Protein AF-A0A524CKV6-F1 (afdb_monomer)

Nearest PDB structures (foldseek):
  2w57-assembly1_B  TM=8.712E-01  e=2.907E-01  Vibrio cholerae
  6okk-assembly1_O  TM=7.006E-01  e=3.669E-01  Plasmodium falciparum 3D7
  7vo0-assembly1_H  TM=8.002E-01  e=9.758E-01  Streptomyces coelicolor A3(2)
  8cq7-assembly1_M  TM=6.885E-01  e=5.580E-01  Candida albicans
  7x75-assembly1_K  TM=7.352E-01  e=1.022E+00  Streptomyces coelicolor A3(2)

Mean predicted aligned error: 10.13 Å

Structure (mmCIF, N/CA/C/O backbone):
data_AF-A0A524CKV6-F1
#
_entry.id   AF-A0A524CKV6-F1
#
loop_
_atom_site.group_PDB
_atom_site.id
_atom_site.type_symbol
_atom_site.label_atom_id
_atom_site.label_alt_id
_atom_site.label_comp_id
_atom_site.label_asym_id
_atom_site.label_entity_id
_atom_site.label_seq_id
_atom_site.pdbx_PDB_ins_code
_atom_site.Cartn_x
_atom_site.Cartn_y
_atom_site.Cartn_z
_atom_site.occupancy
_atom_site.B_iso_or_equiv
_atom_site.auth_seq_id
_atom_site.auth_comp_id
_atom_site.auth_asym_id
_atom_site.auth_atom_id
_atom_site.pdbx_PDB_model_num
ATOM 1 N N . MET A 1 1 ? -1.107 -26.416 -26.637 1.00 27.77 1 MET A N 1
ATOM 2 C CA . MET A 1 1 ? 0.236 -26.321 -26.023 1.00 27.77 1 MET A CA 1
ATOM 3 C C . MET A 1 1 ? 0.293 -25.016 -25.240 1.00 27.77 1 MET A C 1
ATOM 5 O O . MET A 1 1 ? 0.282 -23.979 -25.874 1.00 27.77 1 MET A O 1
ATOM 9 N N . GLY A 1 2 ? 0.261 -24.911 -23.920 1.00 28.69 2 GLY A N 1
ATOM 10 C CA . GLY A 1 2 ? -0.040 -25.788 -22.795 1.00 28.69 2 GLY A CA 1
ATOM 11 C C . GLY A 1 2 ? -0.166 -24.814 -21.612 1.00 28.69 2 GLY A C 1
ATOM 12 O O . GLY A 1 2 ? 0.766 -24.058 -21.362 1.00 28.69 2 GLY A O 1
ATOM 13 N N . ASN A 1 3 ? -1.328 -24.752 -20.953 1.00 30.52 3 ASN A N 1
ATOM 14 C CA . ASN A 1 3 ? -1.608 -23.832 -19.832 1.00 30.52 3 ASN A CA 1
ATOM 15 C C . ASN A 1 3 ? -0.891 -24.230 -18.517 1.00 30.52 3 ASN A C 1
ATOM 17 O O . ASN A 1 3 ? -1.135 -23.634 -17.473 1.00 30.52 3 ASN A O 1
ATOM 21 N N . SER A 1 4 ? 0.025 -25.202 -18.562 1.00 31.62 4 SER A N 1
ATOM 22 C CA . SER A 1 4 ? 0.660 -25.823 -17.392 1.00 31.62 4 SER A CA 1
ATOM 23 C C . SER A 1 4 ? 1.615 -24.907 -16.618 1.00 31.62 4 SER A C 1
ATOM 25 O O . SER A 1 4 ? 1.820 -25.102 -15.422 1.00 31.62 4 SER A O 1
ATOM 27 N N . ASP A 1 5 ? 2.181 -23.884 -17.263 1.00 36.03 5 ASP A N 1
ATOM 28 C CA . ASP A 1 5 ? 3.120 -22.964 -16.601 1.00 36.03 5 ASP A CA 1
ATOM 29 C C . ASP A 1 5 ? 2.408 -21.876 -15.786 1.00 36.03 5 ASP A C 1
ATOM 31 O O . ASP A 1 5 ? 3.007 -21.268 -14.905 1.00 36.03 5 ASP A O 1
ATOM 35 N N . ILE A 1 6 ? 1.128 -21.621 -16.071 1.00 36.06 6 ILE A N 1
ATOM 36 C CA . ILE A 1 6 ? 0.313 -20.669 -15.312 1.00 36.06 6 ILE A CA 1
ATOM 37 C C . ILE A 1 6 ? -0.220 -21.366 -14.061 1.00 36.06 6 ILE A C 1
ATOM 39 O O . ILE A 1 6 ? -0.076 -20.836 -12.964 1.00 36.06 6 ILE A O 1
ATOM 43 N N . ASP A 1 7 ? -0.740 -22.585 -14.201 1.00 33.84 7 ASP A N 1
ATOM 44 C CA . ASP A 1 7 ? -1.339 -23.327 -13.089 1.00 33.84 7 ASP A CA 1
ATOM 45 C C . ASP A 1 7 ? -0.324 -23.644 -11.969 1.00 33.84 7 ASP A C 1
ATOM 47 O O . ASP A 1 7 ? -0.666 -23.547 -10.790 1.00 33.84 7 ASP A O 1
ATOM 51 N N . SER A 1 8 ? 0.954 -23.875 -12.304 1.00 39.25 8 SER A N 1
ATOM 52 C CA . SER A 1 8 ? 2.032 -24.068 -11.312 1.00 39.25 8 SER A CA 1
ATOM 53 C C . SER A 1 8 ? 2.423 -22.797 -10.538 1.00 39.25 8 SER A C 1
ATOM 55 O O . SER A 1 8 ? 2.924 -22.886 -9.417 1.00 39.25 8 SER A O 1
ATOM 57 N N . ILE A 1 9 ? 2.139 -21.601 -11.072 1.00 37.62 9 ILE A N 1
ATOM 58 C CA . ILE A 1 9 ? 2.308 -20.322 -10.357 1.00 37.62 9 ILE A CA 1
ATOM 59 C C . ILE A 1 9 ? 1.183 -20.122 -9.318 1.00 37.62 9 ILE A C 1
ATOM 61 O O . ILE A 1 9 ? 1.371 -19.413 -8.326 1.00 37.62 9 ILE A O 1
ATOM 65 N N . PHE A 1 10 ? 0.020 -20.759 -9.509 1.00 34.97 10 PHE A N 1
ATOM 66 C CA . PHE A 1 10 ? -1.190 -20.552 -8.700 1.00 34.97 10 PHE A CA 1
ATOM 67 C C . PHE A 1 10 ? -1.422 -21.584 -7.585 1.00 34.97 10 PHE A C 1
ATOM 69 O O . PHE A 1 10 ? -2.311 -21.380 -6.754 1.00 34.97 10 PHE A O 1
ATOM 76 N N . GLU A 1 11 ? -0.613 -22.641 -7.479 1.00 35.34 11 GLU A N 1
ATOM 77 C CA . GLU A 1 11 ? -0.712 -23.614 -6.373 1.00 35.34 11 GLU A CA 1
ATOM 78 C C . GLU A 1 11 ? -0.171 -23.097 -5.022 1.00 35.34 11 GLU A C 1
ATOM 80 O O . GLU A 1 11 ? -0.289 -23.765 -3.994 1.00 35.34 11 GLU A O 1
ATOM 85 N N . LEU A 1 12 ? 0.358 -21.871 -4.971 1.00 37.53 12 LEU A N 1
ATOM 86 C CA . LEU A 1 12 ? 0.947 -21.269 -3.771 1.00 37.53 12 LEU A CA 1
ATOM 87 C C . LEU A 1 12 ? -0.098 -20.895 -2.694 1.00 37.53 12 LEU A C 1
ATOM 89 O O . LEU A 1 12 ? -0.551 -19.753 -2.595 1.00 37.53 12 LEU A O 1
ATOM 93 N N . ASN A 1 13 ? -0.410 -21.872 -1.834 1.00 40.16 13 ASN A N 1
ATOM 94 C CA . ASN A 1 13 ? -1.137 -21.795 -0.557 1.00 40.16 13 ASN A CA 1
ATOM 95 C C . ASN A 1 13 ? -2.348 -20.851 -0.544 1.00 40.16 13 ASN A C 1
ATOM 97 O O . ASN A 1 13 ? -2.302 -19.706 -0.078 1.00 40.16 13 ASN A O 1
ATOM 101 N N . LYS A 1 14 ? -3.474 -21.421 -0.982 1.00 39.69 14 LYS A N 1
ATOM 102 C CA . LYS A 1 14 ? -4.833 -20.859 -1.025 1.00 39.69 14 LYS A CA 1
ATOM 103 C C . LYS A 1 14 ? -5.394 -20.354 0.320 1.00 39.69 14 LYS A C 1
ATOM 105 O O . LYS A 1 14 ? -6.479 -19.772 0.315 1.00 39.69 14 LYS A O 1
ATOM 110 N N . ASN A 1 15 ? -4.700 -20.543 1.449 1.00 39.19 15 ASN A N 1
ATOM 111 C CA . ASN A 1 15 ? -5.279 -20.336 2.784 1.00 39.19 15 ASN A CA 1
ATOM 112 C C . ASN A 1 15 ? -4.529 -19.379 3.736 1.00 39.19 15 ASN A C 1
ATOM 114 O O . ASN A 1 15 ? -5.161 -18.910 4.674 1.00 39.19 15 ASN A O 1
ATOM 118 N N . ASP A 1 16 ? -3.268 -18.988 3.510 1.00 42.16 16 ASP A N 1
ATOM 119 C CA . ASP A 1 16 ? -2.484 -18.412 4.631 1.00 42.16 16 ASP A CA 1
ATOM 120 C C . ASP A 1 16 ? -2.485 -16.874 4.735 1.00 42.16 16 ASP A C 1
ATOM 122 O O . ASP A 1 16 ? -2.264 -16.317 5.807 1.00 42.16 16 ASP A O 1
ATOM 126 N N . PHE A 1 17 ? -2.755 -16.139 3.651 1.00 42.69 17 PHE A N 1
ATOM 127 C CA . PHE A 1 17 ? -2.613 -14.667 3.658 1.00 42.69 17 PHE A CA 1
ATOM 128 C C . PHE A 1 17 ? -3.853 -13.917 4.177 1.00 42.69 17 PHE A C 1
ATOM 130 O O . PHE A 1 17 ? -3.811 -12.702 4.403 1.00 42.69 17 PHE A O 1
ATOM 137 N N . TYR A 1 18 ? -4.976 -14.624 4.321 1.00 46.81 18 TYR A N 1
ATOM 138 C CA . TYR A 1 18 ? -6.289 -14.009 4.517 1.00 46.81 18 TYR A CA 1
ATOM 139 C C . TYR A 1 18 ? -6.920 -14.279 5.882 1.00 46.81 18 TYR A C 1
ATOM 141 O O . TYR A 1 18 ? -7.857 -13.561 6.230 1.00 46.81 18 TYR A O 1
ATOM 149 N N . THR A 1 19 ? -6.445 -15.265 6.651 1.00 44.12 19 THR A N 1
ATOM 150 C CA . THR A 1 19 ? -7.223 -15.757 7.798 1.00 44.12 19 THR A CA 1
ATOM 151 C C . THR A 1 19 ? -6.561 -15.653 9.161 1.00 44.12 19 THR A C 1
ATOM 153 O O . THR A 1 19 ? -7.249 -15.148 10.040 1.00 44.12 19 THR A O 1
ATOM 156 N N . ASP A 1 20 ? -5.300 -16.019 9.420 1.00 52.56 20 ASP A N 1
ATOM 157 C CA . ASP A 1 20 ? -4.830 -15.902 10.811 1.00 52.56 20 ASP A CA 1
ATOM 158 C C . ASP A 1 20 ? -3.310 -16.002 11.060 1.00 52.56 20 ASP A C 1
ATOM 160 O O . ASP A 1 20 ? -2.592 -16.800 10.480 1.00 52.56 20 ASP A O 1
ATOM 164 N N . ILE A 1 21 ? -2.864 -15.185 12.021 1.00 38.25 21 ILE A N 1
ATOM 165 C CA . ILE A 1 21 ? -1.722 -15.356 12.943 1.00 38.25 21 ILE A CA 1
ATOM 166 C C . ILE A 1 21 ? -0.303 -14.826 12.582 1.00 38.25 21 ILE A C 1
ATOM 168 O O . ILE A 1 21 ? 0.198 -14.073 13.422 1.00 38.25 21 ILE A O 1
ATOM 172 N N . SER A 1 22 ? 0.313 -14.960 11.395 1.00 54.53 22 SER A N 1
ATOM 173 C CA . SER A 1 22 ? 1.659 -14.34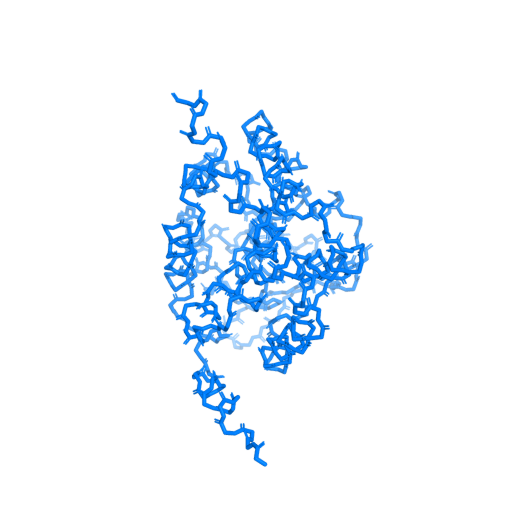2 11.127 1.00 54.53 22 SER A CA 1
ATOM 174 C C . SER A 1 22 ? 1.646 -13.012 10.343 1.00 54.53 22 SER A C 1
ATOM 176 O O . SER A 1 22 ? 2.682 -12.500 9.919 1.00 54.53 22 SER A O 1
ATOM 178 N N . LEU A 1 23 ? 0.464 -12.416 10.149 1.00 62.53 23 LEU A N 1
ATOM 179 C CA . LEU A 1 23 ? 0.214 -11.394 9.124 1.00 62.53 23 LEU A CA 1
ATOM 180 C C . LEU A 1 23 ? 1.176 -10.188 9.137 1.00 62.53 23 LEU A C 1
ATOM 182 O O . LEU A 1 23 ? 1.618 -9.763 8.076 1.00 62.53 23 LEU A O 1
ATOM 186 N N . ARG A 1 24 ? 1.523 -9.629 10.305 1.00 58.59 24 ARG A N 1
ATOM 187 C CA . ARG A 1 24 ? 2.428 -8.464 10.384 1.00 58.59 24 ARG A CA 1
ATOM 188 C C . ARG A 1 24 ? 3.857 -8.836 10.000 1.00 58.59 24 ARG A C 1
ATOM 190 O O . ARG A 1 24 ? 4.477 -8.105 9.240 1.00 58.59 24 ARG A O 1
ATOM 197 N N . GLU A 1 25 ? 4.367 -9.952 10.506 1.00 64.81 25 GLU A N 1
ATOM 198 C CA . GLU A 1 25 ? 5.725 -10.423 10.215 1.00 64.81 25 GLU A CA 1
ATOM 199 C C . GLU A 1 25 ? 5.854 -10.818 8.752 1.00 64.81 25 GLU A C 1
ATOM 201 O O . GLU A 1 25 ? 6.795 -10.392 8.098 1.00 64.81 25 GLU A O 1
ATOM 206 N N . THR A 1 26 ? 4.859 -11.515 8.206 1.00 67.19 26 THR A N 1
ATOM 207 C CA . THR A 1 26 ? 4.794 -11.857 6.784 1.00 67.19 26 THR A CA 1
ATOM 208 C C . THR A 1 26 ? 4.680 -10.612 5.898 1.00 67.19 26 THR A C 1
ATOM 210 O O . THR A 1 26 ? 5.379 -10.509 4.893 1.00 67.19 26 THR A O 1
ATOM 213 N N . ILE A 1 27 ? 3.854 -9.626 6.271 1.00 68.75 27 ILE A N 1
ATOM 214 C CA . ILE A 1 27 ? 3.754 -8.352 5.540 1.00 68.75 27 ILE A CA 1
ATOM 215 C C . ILE A 1 27 ? 5.079 -7.593 5.589 1.00 68.75 27 ILE A C 1
ATOM 217 O O . ILE A 1 27 ? 5.581 -7.169 4.551 1.00 68.75 27 ILE A O 1
ATOM 221 N N . ILE A 1 28 ? 5.661 -7.440 6.779 1.00 69.81 28 ILE A N 1
ATOM 222 C CA . ILE A 1 28 ? 6.939 -6.752 6.959 1.00 69.81 28 ILE A CA 1
ATOM 223 C C . ILE A 1 28 ? 8.046 -7.485 6.210 1.00 69.81 28 ILE A C 1
ATOM 225 O O . ILE A 1 28 ? 8.864 -6.820 5.587 1.00 69.81 28 ILE A O 1
ATOM 229 N N . PHE A 1 29 ? 8.066 -8.816 6.241 1.00 75.69 29 PHE A N 1
ATOM 230 C CA . PHE A 1 29 ? 9.015 -9.637 5.502 1.00 75.69 29 PHE A CA 1
ATOM 231 C C . PHE A 1 29 ? 8.939 -9.328 4.007 1.00 75.69 29 PHE A C 1
ATOM 233 O O . PHE A 1 29 ? 9.927 -8.878 3.438 1.00 75.69 29 PHE A O 1
ATOM 240 N N . TYR A 1 30 ? 7.762 -9.450 3.386 1.00 74.69 30 TYR A N 1
ATOM 241 C CA . TYR A 1 30 ? 7.632 -9.199 1.950 1.00 74.69 30 TYR A CA 1
ATOM 242 C C . TYR A 1 30 ? 7.924 -7.745 1.566 1.00 74.69 30 TYR A C 1
ATOM 244 O O . TYR A 1 30 ? 8.536 -7.502 0.529 1.00 74.69 30 TYR A O 1
ATOM 252 N N . ILE A 1 31 ? 7.539 -6.770 2.397 1.00 74.38 31 ILE A N 1
ATOM 253 C CA . ILE A 1 31 ? 7.893 -5.362 2.164 1.00 74.38 31 ILE A CA 1
ATOM 254 C C . ILE A 1 31 ? 9.408 -5.159 2.267 1.00 74.38 31 ILE A C 1
ATOM 256 O O . ILE A 1 31 ? 9.990 -4.514 1.399 1.00 74.38 31 ILE A O 1
ATOM 260 N N . LYS A 1 32 ? 10.058 -5.711 3.298 1.00 74.31 32 LYS A N 1
ATOM 261 C CA . LYS A 1 32 ? 11.512 -5.611 3.483 1.00 74.31 32 LYS A CA 1
ATOM 262 C C . LYS A 1 32 ? 12.265 -6.258 2.327 1.00 74.31 32 LYS A C 1
ATOM 264 O O . LYS A 1 32 ? 13.186 -5.637 1.811 1.00 74.31 32 LYS A O 1
ATOM 269 N N . GLU A 1 33 ? 11.852 -7.446 1.894 1.00 75.69 33 GLU A N 1
ATOM 270 C CA . GLU A 1 33 ? 12.455 -8.128 0.747 1.00 75.69 33 GLU A CA 1
ATOM 271 C C . GLU A 1 33 ? 12.262 -7.327 -0.544 1.00 75.69 33 GLU A C 1
ATOM 273 O O . GLU A 1 33 ? 13.211 -7.177 -1.312 1.00 75.69 33 GLU A O 1
ATOM 278 N N . TYR A 1 34 ? 11.082 -6.731 -0.757 1.00 79.31 34 TYR A N 1
ATOM 279 C CA . TYR A 1 34 ? 10.856 -5.835 -1.891 1.00 79.31 34 TYR A CA 1
ATOM 280 C C . TYR A 1 34 ? 11.785 -4.616 -1.857 1.00 79.31 34 TYR A C 1
ATOM 282 O O . TYR A 1 34 ? 12.469 -4.344 -2.841 1.00 79.31 34 TYR A O 1
ATOM 290 N N . ILE A 1 35 ? 11.837 -3.899 -0.729 1.00 78.00 35 ILE A N 1
ATOM 291 C CA . ILE A 1 35 ? 12.678 -2.705 -0.572 1.00 78.00 35 ILE A CA 1
ATOM 292 C C . ILE A 1 35 ? 14.142 -3.079 -0.795 1.00 78.00 35 ILE A C 1
ATOM 294 O O . ILE A 1 35 ? 14.798 -2.479 -1.636 1.00 78.00 35 ILE A O 1
ATOM 298 N N . LYS A 1 36 ? 14.638 -4.114 -0.113 1.00 78.44 36 LYS A N 1
ATOM 299 C CA . LYS A 1 36 ? 16.025 -4.577 -0.231 1.00 78.44 36 LYS A CA 1
ATOM 300 C C . LYS A 1 36 ? 16.397 -4.935 -1.670 1.00 78.44 36 LYS A C 1
ATOM 302 O O . LYS A 1 36 ? 17.498 -4.621 -2.106 1.00 78.44 36 LYS A O 1
ATOM 307 N N . THR A 1 37 ? 15.497 -5.605 -2.385 1.00 74.81 37 THR A N 1
ATOM 308 C CA . THR A 1 37 ? 15.792 -6.158 -3.714 1.00 74.81 37 THR A CA 1
ATOM 309 C C . THR A 1 37 ? 15.609 -5.134 -4.828 1.00 74.81 37 THR A C 1
ATOM 311 O O . THR A 1 37 ? 16.365 -5.140 -5.797 1.00 74.81 37 THR A O 1
ATOM 314 N N . TYR A 1 38 ? 14.598 -4.271 -4.727 1.00 76.12 38 TYR A N 1
ATOM 315 C CA . TYR A 1 38 ? 14.132 -3.484 -5.868 1.00 76.12 38 TYR A CA 1
ATOM 316 C C . TYR A 1 38 ? 14.181 -1.977 -5.658 1.00 76.12 38 TYR A C 1
ATOM 318 O O . TYR A 1 38 ? 14.420 -1.260 -6.625 1.00 76.12 38 TYR A O 1
ATOM 326 N N . GLU A 1 39 ? 13.958 -1.486 -4.439 1.00 78.50 39 GLU A N 1
ATOM 327 C CA . GLU A 1 39 ? 13.881 -0.047 -4.160 1.00 78.50 39 GLU A CA 1
ATOM 328 C C . GLU A 1 39 ? 14.577 0.295 -2.823 1.00 78.50 39 GLU A C 1
ATOM 330 O O . GLU A 1 39 ? 13.933 0.801 -1.900 1.00 78.50 39 GLU A O 1
ATOM 335 N N . PRO A 1 40 ? 15.891 0.016 -2.678 1.00 75.81 40 PRO A N 1
ATOM 336 C CA . PRO A 1 40 ? 16.597 0.125 -1.395 1.00 75.81 40 PRO A CA 1
ATOM 337 C C . PRO A 1 40 ? 16.648 1.561 -0.871 1.00 75.81 40 PRO A C 1
ATOM 339 O O . PRO A 1 40 ? 16.714 1.780 0.337 1.00 75.81 40 PRO A O 1
ATOM 342 N N . TRP A 1 41 ? 16.539 2.536 -1.773 1.00 68.25 41 TRP A N 1
ATOM 343 C CA . TRP A 1 41 ? 16.448 3.951 -1.440 1.00 68.25 41 TRP A CA 1
ATOM 344 C C . TRP A 1 41 ? 15.197 4.307 -0.628 1.00 68.25 41 TRP A C 1
ATOM 346 O O . TRP A 1 41 ? 15.235 5.343 0.002 1.00 68.25 41 TRP A O 1
ATOM 356 N N . ILE A 1 42 ? 14.132 3.482 -0.613 1.00 69.50 42 ILE A N 1
ATOM 357 C CA . ILE A 1 42 ? 12.911 3.694 0.203 1.00 69.50 42 ILE A CA 1
ATOM 358 C C . ILE A 1 42 ? 13.120 3.228 1.657 1.00 69.50 42 ILE A C 1
ATOM 360 O O . ILE A 1 42 ? 12.248 3.399 2.507 1.00 69.50 42 ILE A O 1
ATOM 364 N N . SER A 1 43 ? 14.242 2.579 1.981 1.00 69.88 43 SER A N 1
ATOM 365 C CA . SER A 1 43 ? 14.435 1.930 3.284 1.00 69.88 43 SER A CA 1
ATOM 366 C C . SER A 1 43 ? 14.347 2.903 4.466 1.00 69.88 43 SER A C 1
ATOM 368 O O . SER A 1 43 ? 13.707 2.586 5.472 1.00 69.88 43 SER A O 1
ATOM 370 N N . GLU A 1 44 ? 14.935 4.095 4.355 1.00 65.56 44 GLU A N 1
ATOM 371 C CA . GLU A 1 44 ? 14.878 5.100 5.423 1.00 65.56 44 GLU A CA 1
ATOM 372 C C . GLU A 1 44 ? 13.460 5.669 5.573 1.00 65.56 44 GLU A C 1
ATOM 374 O O . GLU A 1 44 ? 12.933 5.792 6.680 1.00 65.56 44 GLU A O 1
ATOM 379 N N . GLU A 1 45 ? 12.797 5.925 4.452 1.00 66.44 45 GLU A N 1
ATOM 380 C CA . GLU A 1 45 ? 11.428 6.416 4.321 1.00 66.44 45 GLU A CA 1
ATOM 381 C C . GLU A 1 45 ? 10.408 5.429 4.894 1.00 66.44 45 GLU A C 1
ATOM 383 O O . GLU A 1 45 ? 9.473 5.811 5.602 1.00 66.44 45 GLU A O 1
ATOM 388 N N . TRP A 1 46 ? 10.630 4.139 4.656 1.00 64.12 46 TRP A N 1
ATOM 389 C CA . TRP A 1 46 ? 9.883 3.039 5.248 1.00 64.12 46 TRP A CA 1
ATOM 390 C C . TRP A 1 46 ? 10.029 3.005 6.771 1.00 64.12 46 TRP A C 1
ATOM 392 O O . TRP A 1 46 ? 9.030 2.890 7.488 1.00 64.12 46 TRP A O 1
ATOM 402 N N . GLN A 1 47 ? 11.252 3.163 7.283 1.00 64.31 47 GLN A N 1
ATOM 403 C CA . GLN A 1 47 ? 11.494 3.219 8.725 1.00 64.31 47 GLN A CA 1
ATOM 404 C C . GLN A 1 47 ? 10.834 4.438 9.363 1.00 64.31 47 GLN A C 1
ATOM 406 O O . GLN A 1 47 ? 10.300 4.338 10.462 1.00 64.31 47 GLN A O 1
ATOM 411 N N . ILE A 1 48 ? 10.791 5.574 8.670 1.00 60.81 48 ILE A N 1
ATOM 412 C CA . ILE A 1 48 ? 10.089 6.776 9.129 1.00 60.81 48 ILE A CA 1
ATOM 413 C C . ILE A 1 48 ? 8.580 6.522 9.248 1.00 60.81 48 ILE A C 1
ATOM 415 O O . ILE A 1 48 ? 7.979 6.925 10.241 1.00 60.81 48 ILE A O 1
ATOM 419 N N . CYS A 1 49 ? 7.962 5.806 8.302 1.00 58.78 49 CYS A N 1
ATOM 420 C CA . CYS A 1 49 ? 6.554 5.405 8.409 1.00 58.78 49 CYS A CA 1
ATOM 421 C C . CYS A 1 49 ? 6.274 4.487 9.605 1.00 58.78 49 CYS A C 1
ATOM 423 O O . CYS A 1 49 ? 5.226 4.621 10.231 1.00 58.78 49 CYS A O 1
ATOM 425 N N . ILE A 1 50 ? 7.196 3.576 9.930 1.00 58.22 50 ILE A N 1
ATOM 426 C CA . ILE A 1 50 ? 7.084 2.713 11.115 1.00 58.22 50 ILE A CA 1
ATOM 427 C C . ILE A 1 50 ? 7.323 3.515 12.409 1.00 58.22 50 ILE A C 1
ATOM 429 O O . ILE A 1 50 ? 6.665 3.268 13.419 1.00 58.22 50 ILE A O 1
ATOM 433 N N . ASN A 1 51 ? 8.260 4.469 12.394 1.00 55.62 51 ASN A N 1
ATOM 434 C CA . ASN A 1 51 ? 8.783 5.119 13.599 1.00 55.62 51 ASN A CA 1
ATOM 435 C C . ASN A 1 51 ? 8.089 6.435 13.982 1.00 55.62 51 ASN A C 1
ATOM 437 O O . ASN A 1 51 ? 8.065 6.760 15.168 1.00 55.62 51 ASN A O 1
ATOM 441 N N . ASN A 1 52 ? 7.476 7.165 13.042 1.00 53.50 52 ASN A N 1
ATOM 442 C CA . ASN A 1 52 ? 6.768 8.429 13.317 1.00 53.50 52 ASN A CA 1
ATOM 443 C C . ASN A 1 52 ? 5.508 8.269 14.199 1.00 53.50 52 ASN A C 1
ATOM 445 O O . ASN A 1 52 ? 4.824 9.247 14.487 1.00 53.50 52 ASN A O 1
ATOM 449 N N . ASP A 1 53 ? 5.205 7.054 14.660 1.00 51.31 53 ASP A N 1
ATOM 450 C CA . ASP A 1 53 ? 3.940 6.687 15.296 1.00 51.31 53 ASP A CA 1
ATOM 451 C C . ASP A 1 53 ? 4.037 6.448 16.822 1.00 51.31 53 ASP A C 1
ATOM 453 O O . ASP A 1 53 ? 3.088 5.956 17.430 1.00 51.31 53 ASP A O 1
ATOM 457 N N . LYS A 1 54 ? 5.160 6.800 17.469 1.00 46.78 54 LYS A N 1
ATOM 458 C CA . LYS A 1 54 ? 5.415 6.488 18.896 1.00 46.78 54 LYS A CA 1
ATOM 459 C C . LYS A 1 54 ? 4.922 7.520 19.929 1.00 46.78 54 LYS A C 1
ATOM 461 O O . LYS A 1 54 ? 4.957 7.227 21.114 1.00 46.78 54 LYS A O 1
ATOM 466 N N . ASN A 1 55 ? 4.454 8.708 19.523 1.00 45.19 55 ASN A N 1
ATOM 467 C CA . ASN A 1 55 ? 4.275 9.839 20.460 1.00 45.19 55 ASN A CA 1
ATOM 468 C C . ASN A 1 55 ? 2.857 10.454 20.542 1.00 45.19 55 ASN A C 1
ATOM 470 O O . ASN A 1 55 ? 2.719 11.565 21.049 1.00 45.19 55 ASN A O 1
ATOM 474 N N . ASN A 1 56 ? 1.777 9.805 20.071 1.00 51.50 56 ASN A N 1
ATOM 475 C CA . ASN A 1 56 ? 0.451 10.458 20.056 1.00 51.50 56 ASN A CA 1
ATOM 476 C C . ASN A 1 56 ? -0.726 9.568 20.507 1.00 51.50 56 ASN A C 1
ATOM 478 O O . ASN A 1 56 ? -1.390 8.918 19.704 1.00 51.50 56 ASN A O 1
ATOM 482 N N . ARG A 1 57 ? -1.110 9.675 21.789 1.00 46.53 57 ARG A N 1
ATOM 483 C CA . ARG A 1 57 ? -2.284 8.990 22.384 1.00 46.53 57 ARG A CA 1
ATOM 484 C C . ARG A 1 57 ? -3.632 9.312 21.701 1.00 46.53 57 ARG A C 1
ATOM 486 O O . ARG A 1 57 ? -4.577 8.539 21.816 1.00 46.53 57 ARG A O 1
ATOM 493 N N . LYS A 1 58 ? -3.745 10.425 20.956 1.00 55.34 58 LYS A N 1
ATOM 494 C CA . LYS A 1 58 ? -4.936 10.784 20.142 1.00 55.34 58 LYS A CA 1
ATOM 495 C C . LYS A 1 58 ? -5.063 9.976 18.832 1.00 55.34 58 LYS A C 1
ATOM 497 O O . LYS A 1 58 ? -6.041 10.166 18.105 1.00 55.34 58 LYS A O 1
ATOM 502 N N . LEU A 1 59 ? -4.087 9.125 18.495 1.00 63.56 59 LEU A N 1
ATOM 503 C CA . LEU A 1 59 ? -4.100 8.267 17.300 1.00 63.56 59 LEU A CA 1
ATOM 504 C C . LEU A 1 59 ? -4.838 6.940 17.524 1.00 63.56 59 LEU A C 1
ATOM 506 O O . LEU A 1 59 ? -5.288 6.336 16.551 1.00 63.56 59 LEU A O 1
ATOM 510 N N . SER A 1 60 ? -5.018 6.511 18.775 1.00 72.06 60 SER A N 1
ATOM 511 C CA . SER A 1 60 ? -5.501 5.169 19.118 1.00 72.06 60 SER A CA 1
ATOM 512 C C . SER A 1 60 ? -6.897 4.859 18.570 1.00 72.06 60 SER A C 1
ATOM 514 O O . SER A 1 60 ? -7.089 3.825 17.936 1.00 72.06 60 SER A O 1
ATOM 516 N N . GLU A 1 61 ? -7.856 5.782 18.696 1.00 75.00 61 GLU A N 1
ATOM 517 C CA . GLU A 1 61 ? -9.205 5.612 18.128 1.00 75.00 61 GLU A CA 1
ATOM 518 C C . GLU A 1 61 ? -9.178 5.524 16.598 1.00 75.00 61 GLU A C 1
ATOM 520 O O . GLU A 1 61 ? -9.798 4.642 16.008 1.00 75.00 61 GLU A O 1
ATOM 525 N N . LYS A 1 62 ? -8.410 6.397 15.937 1.00 77.38 62 LYS A N 1
ATOM 526 C CA . LYS A 1 62 ? -8.315 6.441 14.467 1.00 77.38 62 LYS A CA 1
ATOM 527 C C . LYS A 1 62 ? -7.630 5.206 13.891 1.00 77.38 62 LYS A C 1
ATOM 529 O O . LYS A 1 62 ? -7.994 4.737 12.813 1.00 77.38 62 LYS A O 1
ATOM 534 N N . ARG A 1 63 ? -6.639 4.679 14.610 1.00 78.50 63 ARG A N 1
ATOM 535 C CA . ARG A 1 63 ? -5.951 3.422 14.302 1.00 78.50 63 ARG A CA 1
ATOM 536 C C . ARG A 1 63 ? -6.894 2.229 14.481 1.00 78.50 63 ARG A C 1
ATOM 538 O O . ARG A 1 63 ? -6.974 1.404 13.577 1.00 78.50 63 ARG A O 1
ATOM 545 N N . ILE A 1 64 ? -7.680 2.185 15.563 1.00 83.38 64 ILE A N 1
ATOM 546 C CA . ILE A 1 64 ? -8.733 1.170 15.765 1.00 83.38 64 ILE A CA 1
ATOM 547 C C . ILE A 1 64 ? -9.756 1.211 14.621 1.00 83.38 64 ILE A C 1
ATOM 549 O O . ILE A 1 64 ? -10.087 0.168 14.059 1.00 83.38 64 ILE A O 1
ATOM 553 N N . LEU A 1 65 ? -10.205 2.402 14.215 1.00 81.75 65 LEU A N 1
ATOM 554 C CA . LEU A 1 65 ? -11.078 2.557 13.048 1.00 81.75 65 LEU A CA 1
ATOM 555 C C . LEU A 1 65 ? -10.406 2.072 11.753 1.00 81.75 65 LEU A C 1
ATOM 557 O O . LEU A 1 65 ? -11.069 1.449 10.929 1.00 81.75 65 LEU A O 1
ATOM 561 N N . GLY A 1 66 ? -9.099 2.296 11.583 1.00 76.81 66 GLY A N 1
ATOM 562 C CA . GLY A 1 66 ? -8.319 1.769 10.456 1.00 76.81 66 GLY A CA 1
ATOM 563 C C . GLY A 1 66 ? -8.262 0.239 10.425 1.00 76.81 66 GLY A C 1
ATOM 564 O O . GLY A 1 66 ? -8.430 -0.367 9.367 1.00 76.81 66 GLY A O 1
ATOM 565 N N . LEU A 1 67 ? -8.108 -0.404 11.586 1.00 76.31 67 LEU A N 1
ATOM 566 C CA . LEU A 1 67 ? -8.152 -1.865 11.708 1.00 76.31 67 LEU A CA 1
ATOM 567 C C . LEU A 1 67 ? -9.552 -2.413 11.414 1.00 76.31 67 LEU A C 1
ATOM 569 O O . LEU A 1 67 ? -9.697 -3.352 10.636 1.00 76.31 67 LEU A O 1
ATOM 573 N N . LEU A 1 68 ? -10.596 -1.799 11.970 1.00 79.06 68 LEU A N 1
ATOM 574 C CA . LEU A 1 68 ? -11.984 -2.161 11.669 1.00 79.06 68 LEU A CA 1
ATOM 575 C C . LEU A 1 68 ? -12.324 -1.944 10.194 1.00 79.06 68 LEU A C 1
ATOM 577 O O . LEU A 1 68 ? -13.112 -2.692 9.625 1.00 79.06 68 LEU A O 1
ATOM 581 N N . PHE A 1 69 ? -11.700 -0.962 9.549 1.00 75.62 69 PHE A N 1
ATOM 582 C CA . PHE A 1 69 ? -11.854 -0.740 8.119 1.00 75.62 69 PHE A CA 1
ATOM 583 C C . PHE A 1 69 ? -11.201 -1.846 7.282 1.00 75.62 69 PHE A C 1
ATOM 585 O O . PHE A 1 69 ? -11.741 -2.244 6.249 1.00 75.62 69 PHE A O 1
ATOM 592 N N . LEU A 1 70 ? -10.057 -2.363 7.734 1.00 72.94 70 LEU A N 1
ATOM 593 C CA . LEU A 1 70 ? -9.364 -3.477 7.095 1.00 72.94 70 LEU A CA 1
ATOM 594 C C . LEU A 1 70 ? -10.131 -4.799 7.264 1.00 72.94 70 LEU A C 1
ATOM 596 O O . LEU A 1 70 ? -10.377 -5.493 6.281 1.00 72.94 70 LEU A O 1
ATOM 600 N N . PHE A 1 71 ? -10.538 -5.126 8.491 1.00 75.00 71 PHE A N 1
ATOM 601 C CA . PHE A 1 71 ? -11.096 -6.439 8.838 1.00 75.00 71 PHE A CA 1
ATOM 602 C C . PHE A 1 71 ? -12.629 -6.490 8.877 1.00 75.00 71 PHE A C 1
ATOM 604 O O . PHE A 1 71 ? -13.199 -7.564 9.040 1.00 75.00 71 PHE A O 1
ATOM 611 N N . LYS A 1 72 ? -13.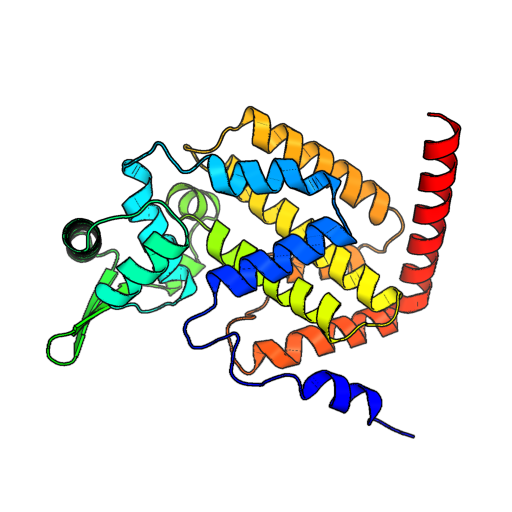305 -5.350 8.691 1.00 77.38 72 LYS A N 1
ATOM 612 C CA . LYS A 1 72 ? -14.769 -5.146 8.679 1.00 77.38 72 LYS A CA 1
ATOM 613 C C . LYS A 1 72 ? -15.485 -5.429 10.005 1.00 77.38 72 LYS A C 1
ATOM 615 O O . LYS A 1 72 ? -16.385 -4.670 10.354 1.00 77.38 72 LYS A O 1
ATOM 620 N N . LYS A 1 73 ? -15.102 -6.480 10.737 1.00 84.50 73 LYS A N 1
ATOM 621 C CA . LYS A 1 73 ? -15.664 -6.897 12.029 1.00 84.50 73 LYS A CA 1
ATOM 622 C C . LYS A 1 73 ? -14.555 -7.476 12.906 1.00 84.50 73 LYS A C 1
ATOM 624 O O . LYS A 1 73 ? -13.844 -8.377 12.476 1.00 84.50 73 LYS A O 1
ATOM 629 N N . LEU A 1 74 ? -14.403 -6.969 14.129 1.00 87.94 74 LEU A N 1
ATOM 630 C CA . LEU A 1 74 ? -13.368 -7.414 15.072 1.00 87.94 74 LEU A CA 1
ATOM 631 C C . LEU A 1 74 ? -13.928 -7.557 16.486 1.00 87.94 74 LEU A C 1
ATOM 633 O O . LEU A 1 74 ? -14.765 -6.760 16.905 1.00 87.94 74 LEU A O 1
ATOM 637 N N . SER A 1 75 ? -13.435 -8.541 17.242 1.00 92.31 75 SER A N 1
ATOM 638 C CA . SER A 1 75 ? -13.646 -8.586 18.692 1.00 92.31 75 SER A CA 1
ATOM 639 C C . SER A 1 75 ? -12.702 -7.627 19.422 1.00 92.31 75 SER A C 1
ATOM 641 O O . SER A 1 75 ? -11.704 -7.173 18.851 1.00 92.31 75 SER A O 1
ATOM 643 N N . THR A 1 76 ? -12.977 -7.329 20.695 1.00 90.94 76 THR A N 1
ATOM 644 C CA . THR A 1 76 ? -12.050 -6.544 21.528 1.00 90.94 76 THR A CA 1
ATOM 645 C C . THR A 1 76 ? -10.677 -7.209 21.606 1.00 90.94 76 THR A C 1
ATOM 647 O O . THR A 1 76 ? -9.676 -6.541 21.373 1.00 90.94 76 THR A O 1
ATOM 650 N N . GLU A 1 77 ? -10.618 -8.513 21.889 1.00 89.50 77 GLU A N 1
ATOM 651 C CA . GLU A 1 77 ? -9.366 -9.274 21.983 1.00 89.50 77 GLU A CA 1
ATOM 652 C C . GLU A 1 77 ? -8.580 -9.208 20.677 1.00 89.50 77 GLU A C 1
ATOM 654 O O . GLU A 1 77 ? -7.410 -8.829 20.672 1.00 89.50 77 GLU A O 1
ATOM 659 N N . ARG A 1 78 ? -9.251 -9.460 19.549 1.00 86.88 78 ARG A N 1
ATOM 660 C CA . ARG A 1 78 ? -8.595 -9.416 18.246 1.00 86.88 78 ARG A CA 1
ATOM 661 C C . ARG A 1 78 ? -8.133 -8.007 17.880 1.00 86.88 78 ARG A C 1
ATOM 663 O O . ARG A 1 78 ? -7.105 -7.843 17.230 1.00 86.88 78 ARG A O 1
ATOM 670 N N . THR A 1 79 ? -8.870 -6.981 18.304 1.00 88.62 79 THR A N 1
ATOM 671 C CA . THR A 1 79 ? -8.458 -5.584 18.1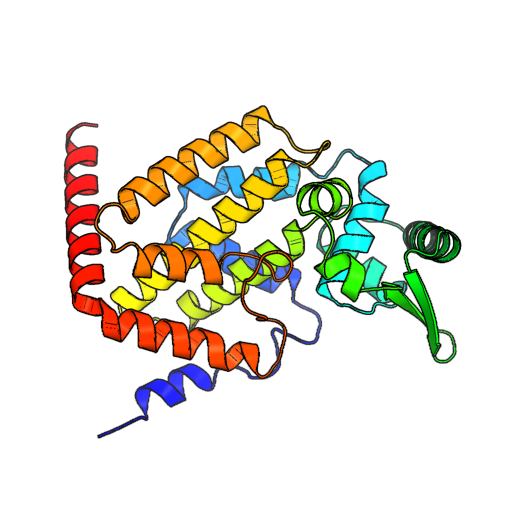16 1.00 88.62 79 THR A CA 1
ATOM 672 C C . THR A 1 79 ? -7.179 -5.283 18.892 1.00 88.62 79 THR A C 1
ATOM 674 O O . THR A 1 79 ? -6.309 -4.627 18.338 1.00 88.62 79 THR A O 1
ATOM 677 N N . VAL A 1 80 ? -7.030 -5.789 20.123 1.00 87.69 80 VAL A N 1
ATOM 678 C CA . VAL A 1 80 ? -5.793 -5.654 20.921 1.00 87.69 80 VAL A CA 1
ATOM 679 C C . VAL A 1 80 ? -4.620 -6.323 20.222 1.00 87.69 80 VAL A C 1
ATOM 681 O O . VAL A 1 80 ? -3.606 -5.672 19.984 1.00 87.69 80 VAL A O 1
ATOM 684 N N . GLU A 1 81 ? -4.780 -7.587 19.827 1.00 84.19 81 GLU A N 1
ATOM 685 C CA . GLU A 1 81 ? -3.740 -8.333 19.110 1.00 84.19 81 GLU A CA 1
ATOM 686 C C . GLU A 1 81 ? -3.274 -7.593 17.853 1.00 84.19 81 GLU A C 1
ATOM 688 O O . GLU A 1 81 ? -2.078 -7.423 17.625 1.00 84.19 81 GLU A O 1
ATOM 693 N N . LEU A 1 82 ? -4.219 -7.141 17.025 1.00 77.69 82 LEU A N 1
ATOM 694 C CA . LEU A 1 82 ? -3.904 -6.438 15.787 1.00 77.69 82 LEU A CA 1
ATOM 695 C C . LEU A 1 82 ? -3.314 -5.055 16.060 1.00 77.69 82 LEU A C 1
ATOM 697 O O . LEU A 1 82 ? -2.348 -4.678 15.408 1.00 77.69 82 LEU A O 1
ATOM 701 N N . TYR A 1 83 ? -3.851 -4.300 17.015 1.00 81.94 83 TYR A N 1
ATOM 702 C CA . TYR A 1 83 ? -3.340 -2.973 17.341 1.00 81.94 83 TYR A CA 1
ATOM 703 C C . TYR A 1 83 ? -1.885 -3.039 17.790 1.00 81.94 83 TYR A C 1
ATOM 705 O O . TYR A 1 83 ? -1.044 -2.370 17.197 1.00 81.94 83 TYR A O 1
ATOM 713 N N . ASN A 1 84 ? -1.577 -3.912 18.748 1.00 79.25 84 ASN A N 1
ATOM 714 C CA . ASN A 1 84 ? -0.224 -4.069 19.279 1.00 79.25 84 ASN A CA 1
ATOM 715 C C . ASN A 1 84 ? 0.726 -4.671 18.227 1.00 79.25 84 ASN A C 1
ATOM 717 O O . ASN A 1 84 ? 1.936 -4.461 18.277 1.00 79.25 84 ASN A O 1
ATOM 721 N N . LYS A 1 85 ? 0.185 -5.371 17.217 1.00 72.00 85 LYS A N 1
ATOM 722 C CA . LYS A 1 85 ? 0.951 -5.756 16.029 1.00 72.00 85 LYS A CA 1
ATOM 723 C C . LYS A 1 85 ? 1.292 -4.574 15.135 1.00 72.00 85 LYS A C 1
ATOM 725 O O . LYS A 1 85 ? 2.326 -4.637 14.511 1.00 72.00 85 LYS A O 1
ATOM 730 N N . TRP A 1 86 ? 0.490 -3.530 14.982 1.00 63.50 86 TRP A N 1
ATOM 731 C CA . TRP A 1 86 ? 0.822 -2.448 14.035 1.00 63.50 86 TRP A CA 1
ATOM 732 C C . TRP A 1 86 ? 1.429 -1.217 14.703 1.00 63.50 86 TRP A C 1
ATOM 734 O O . TRP A 1 86 ? 2.158 -0.472 14.052 1.00 63.50 86 TRP A O 1
ATOM 744 N N . PHE A 1 87 ? 1.150 -1.029 15.989 1.00 73.06 87 PHE A N 1
ATOM 745 C CA . PHE A 1 87 ? 1.363 0.214 16.719 1.00 73.06 87 PHE A CA 1
ATOM 746 C C . PHE A 1 87 ? 2.013 -0.051 18.084 1.00 73.06 87 PHE A C 1
ATOM 748 O O . PHE A 1 87 ? 2.560 -1.125 18.331 1.00 73.06 87 PHE A O 1
ATOM 755 N N . GLU A 1 88 ? 1.982 0.949 18.963 1.00 74.62 88 GLU A N 1
ATOM 756 C CA . GLU A 1 88 ? 2.401 0.811 20.359 1.00 74.62 88 GLU A CA 1
ATOM 757 C C . GLU A 1 88 ? 1.493 -0.146 21.140 1.00 74.62 88 GLU A C 1
ATOM 759 O O . GLU A 1 88 ? 0.313 -0.307 20.825 1.00 74.62 88 GLU A O 1
ATOM 764 N N . GLU A 1 89 ? 2.038 -0.778 22.175 1.00 81.06 89 GLU A N 1
ATOM 765 C CA . GLU A 1 89 ? 1.260 -1.685 23.003 1.00 81.06 89 GLU A CA 1
ATOM 766 C C . GLU A 1 89 ? 0.221 -0.909 23.824 1.00 81.06 89 GLU A C 1
ATOM 768 O O . GLU A 1 89 ? 0.551 0.002 24.585 1.00 81.06 89 GLU A O 1
ATOM 773 N N . LEU A 1 90 ? -1.051 -1.277 23.677 1.00 82.75 90 LEU A N 1
ATOM 774 C CA . LEU A 1 90 ? -2.140 -0.792 24.513 1.00 82.75 90 LEU A CA 1
ATOM 775 C C . LEU A 1 90 ? -2.758 -1.929 25.314 1.00 82.75 90 LEU A C 1
ATOM 777 O O . LEU A 1 90 ? -2.937 -3.052 24.834 1.00 82.75 90 LEU A O 1
ATOM 781 N N . SER A 1 91 ? -3.176 -1.591 26.533 1.00 87.12 91 SER A N 1
ATOM 782 C CA . SER A 1 91 ? -3.943 -2.503 27.368 1.00 87.12 91 SER A CA 1
ATOM 783 C C . SER A 1 91 ? -5.318 -2.791 26.760 1.00 87.12 91 SER A C 1
ATOM 785 O O . SER A 1 91 ? -5.964 -1.943 26.130 1.00 87.12 91 SER A O 1
ATOM 787 N N . ARG A 1 92 ? -5.835 -3.988 27.046 1.00 89.19 92 ARG A N 1
ATOM 788 C CA . ARG A 1 92 ? -7.195 -4.383 26.666 1.00 89.19 92 ARG A CA 1
ATOM 789 C C . ARG A 1 92 ? -8.262 -3.420 27.194 1.00 89.19 92 ARG A C 1
ATOM 791 O O . ARG A 1 92 ? -9.241 -3.159 26.494 1.00 89.19 92 ARG A O 1
ATOM 798 N N . SER A 1 93 ? -8.084 -2.886 28.404 1.00 88.81 93 SER A N 1
ATOM 799 C CA . SER A 1 93 ? -9.004 -1.907 28.998 1.00 88.81 93 SER A CA 1
ATOM 800 C C . SER A 1 93 ? -9.067 -0.620 28.176 1.00 88.81 93 SER A C 1
ATOM 802 O O . SER A 1 93 ? -10.162 -0.131 27.902 1.00 88.81 93 SER A O 1
ATOM 804 N N . THR A 1 94 ? -7.922 -0.137 27.696 1.00 88.81 94 THR A N 1
ATOM 805 C CA . THR A 1 94 ? -7.820 1.055 26.845 1.00 88.81 94 THR A CA 1
ATOM 806 C C . THR A 1 94 ? -8.518 0.853 25.499 1.00 88.81 94 THR A C 1
ATOM 808 O O . THR A 1 94 ? -9.346 1.669 25.095 1.00 88.81 94 THR A O 1
ATOM 811 N N . ILE A 1 95 ? -8.266 -0.270 24.820 1.00 89.75 95 ILE A N 1
ATOM 812 C CA . ILE A 1 95 ? -8.941 -0.584 23.548 1.00 89.75 95 ILE A CA 1
ATOM 813 C C . ILE A 1 95 ? -10.454 -0.734 23.750 1.00 89.75 95 ILE A C 1
ATOM 815 O O . ILE A 1 95 ? -11.245 -0.213 22.963 1.00 89.75 95 ILE A O 1
ATOM 819 N N . SER A 1 96 ? -10.870 -1.410 24.823 1.00 90.94 96 SER A N 1
ATOM 820 C CA . SER A 1 96 ? -12.285 -1.556 25.174 1.00 90.94 96 SER A CA 1
ATOM 821 C C . SER A 1 96 ? -12.951 -0.201 25.428 1.00 90.94 96 SER A C 1
ATOM 823 O O . SER A 1 96 ? -14.068 0.029 24.961 1.00 90.94 96 SER A O 1
ATOM 825 N N . TYR A 1 97 ? -12.269 0.713 26.125 1.00 91.50 97 TYR A N 1
ATOM 826 C CA . TYR A 1 97 ? -12.745 2.077 26.347 1.00 91.50 97 TYR A CA 1
ATOM 827 C C . TYR A 1 97 ? -13.018 2.791 25.015 1.00 91.50 97 TYR A C 1
ATOM 829 O O . TYR A 1 97 ? -14.138 3.258 24.796 1.00 91.50 97 TYR A O 1
ATOM 837 N N . TYR A 1 98 ? -12.061 2.769 24.082 1.00 90.44 98 TYR A N 1
ATOM 838 C CA . TYR A 1 98 ? -12.221 3.389 22.763 1.00 90.44 98 TYR A CA 1
ATOM 839 C C . TYR A 1 98 ? -13.345 2.760 21.930 1.00 90.44 98 TYR A C 1
ATOM 841 O O . TYR A 1 98 ? -14.192 3.476 21.397 1.00 90.44 98 TYR A O 1
ATOM 849 N N . LEU A 1 99 ? -13.412 1.428 21.849 1.00 92.12 99 LEU A N 1
ATOM 850 C CA . LEU A 1 99 ? -14.460 0.727 21.095 1.00 92.12 99 LEU A CA 1
ATOM 851 C C . LEU A 1 99 ? -15.863 1.047 21.623 1.00 92.12 99 LEU A C 1
ATOM 853 O O . LEU A 1 99 ? -16.784 1.299 20.844 1.00 92.12 99 LEU A O 1
ATOM 857 N N . ASN A 1 100 ? -16.037 1.075 22.948 1.00 91.06 100 ASN A N 1
ATOM 858 C CA . ASN A 1 100 ? -17.325 1.425 23.543 1.00 91.06 100 ASN A CA 1
ATOM 859 C C . ASN A 1 100 ? -17.645 2.920 23.383 1.00 91.06 100 ASN A C 1
ATOM 861 O O . ASN A 1 100 ? -18.814 3.256 23.205 1.00 91.06 100 ASN A O 1
ATOM 865 N N . GLY A 1 101 ? -16.643 3.806 23.401 1.00 88.56 101 GLY A N 1
ATOM 866 C CA . GLY A 1 101 ? -16.815 5.224 23.069 1.00 88.56 101 GLY A CA 1
ATOM 867 C C . GLY A 1 101 ? -17.340 5.418 21.643 1.00 88.56 101 GLY A C 1
ATOM 868 O O . GLY A 1 101 ? -18.365 6.068 21.441 1.00 88.56 101 GLY A O 1
ATOM 869 N N . LEU A 1 102 ? -16.712 4.761 20.665 1.00 88.62 102 LEU A N 1
ATOM 870 C CA . LEU A 1 102 ? -17.125 4.785 19.257 1.00 88.62 102 LEU A CA 1
ATOM 871 C C . LEU A 1 102 ? -18.517 4.167 19.031 1.00 88.62 102 LEU A C 1
ATOM 873 O O . LEU A 1 102 ? -19.288 4.656 18.203 1.00 88.62 102 LEU A O 1
ATOM 877 N N . TYR A 1 103 ? -18.865 3.120 19.783 1.00 91.25 103 TYR A N 1
ATOM 878 C CA . TYR A 1 103 ? -20.214 2.545 19.795 1.00 91.25 103 TYR A CA 1
ATOM 879 C C . TYR A 1 103 ? -21.256 3.528 20.353 1.00 91.25 103 TYR A C 1
ATOM 881 O O . TYR A 1 103 ? -22.274 3.771 19.708 1.00 91.25 103 TYR A O 1
ATOM 889 N N . LYS A 1 104 ? -20.991 4.156 21.509 1.00 89.88 104 LYS A N 1
ATOM 890 C CA . LYS A 1 104 ? -21.878 5.180 22.096 1.00 89.88 104 LYS A CA 1
ATOM 891 C C . LYS A 1 104 ? -22.066 6.374 21.156 1.00 89.88 104 LYS A C 1
ATOM 893 O O . LYS A 1 104 ? -23.176 6.876 21.022 1.00 89.88 104 LYS A O 1
ATOM 898 N N . GLY A 1 105 ? -21.004 6.770 20.454 1.00 84.81 105 GLY A N 1
ATOM 899 C CA . GLY A 1 105 ? -21.032 7.793 19.407 1.00 84.81 105 GLY A CA 1
ATOM 900 C C . GLY A 1 105 ? -21.710 7.365 18.098 1.00 84.81 105 GLY A C 1
ATOM 901 O O . GLY A 1 105 ? -21.676 8.123 17.134 1.00 84.81 105 GLY A O 1
ATOM 902 N N . LYS A 1 106 ? -22.304 6.162 18.031 1.00 85.56 106 LYS A N 1
ATOM 903 C CA . LYS A 1 106 ? -22.993 5.588 16.856 1.00 85.56 106 LYS A CA 1
ATOM 904 C C . LYS A 1 106 ? -22.120 5.435 15.602 1.00 85.56 106 LYS A C 1
ATOM 906 O O . LYS A 1 106 ? -22.645 5.230 14.505 1.00 85.56 106 LYS A O 1
ATOM 911 N N . VAL A 1 107 ? -20.796 5.488 15.756 1.00 84.44 107 VAL A N 1
ATOM 912 C CA . VAL A 1 107 ? -19.832 5.218 14.676 1.00 84.44 107 VAL A CA 1
ATOM 913 C C . VAL A 1 107 ? -19.787 3.717 14.385 1.00 84.44 107 VAL A C 1
ATOM 915 O O . VAL A 1 107 ? -19.745 3.295 13.226 1.00 84.44 107 VAL A O 1
ATOM 918 N N . LEU A 1 108 ? -19.840 2.905 15.442 1.00 90.12 108 LEU A N 1
ATOM 919 C CA . LEU A 1 108 ? -19.811 1.447 15.367 1.00 90.12 108 LEU A CA 1
ATOM 920 C C . LEU A 1 108 ? -21.143 0.837 15.811 1.00 90.12 108 LEU A C 1
ATOM 922 O O . LEU A 1 108 ? -21.832 1.380 16.672 1.00 90.12 108 LEU A O 1
ATOM 926 N N . LYS A 1 109 ? -21.461 -0.333 15.260 1.00 92.56 109 LYS A N 1
ATOM 927 C CA . LYS A 1 109 ? -22.405 -1.299 15.824 1.00 92.56 109 LYS A CA 1
ATOM 928 C C . LYS A 1 109 ? -21.647 -2.307 16.680 1.00 92.56 109 LYS A C 1
ATOM 930 O O . LYS A 1 109 ? -20.451 -2.539 16.489 1.00 92.56 109 LYS A O 1
ATOM 935 N N . LYS A 1 110 ? -22.372 -2.903 17.622 1.00 94.12 110 LYS A N 1
ATOM 936 C CA . LYS A 1 110 ? -21.880 -3.948 18.513 1.00 94.12 110 LYS A CA 1
ATOM 937 C C . LYS A 1 110 ? -22.823 -5.137 18.442 1.00 94.12 110 LYS A C 1
ATOM 939 O O . LYS A 1 110 ? -24.026 -4.977 18.617 1.00 94.12 110 LYS A O 1
ATOM 944 N N . GLU A 1 111 ? -22.264 -6.313 18.226 1.00 94.19 111 GLU A N 1
ATOM 945 C CA . GLU A 1 111 ? -22.974 -7.588 18.230 1.00 94.19 111 GLU A CA 1
ATOM 946 C C . GLU A 1 111 ? -22.327 -8.492 19.275 1.00 94.19 111 GLU A C 1
ATOM 948 O O . GLU A 1 111 ? -21.106 -8.468 19.455 1.00 94.19 111 GLU A O 1
ATOM 953 N N . LYS A 1 112 ? -23.143 -9.243 20.011 1.00 91.38 112 LYS A N 1
ATOM 954 C CA . LYS A 1 112 ? -22.654 -10.193 21.007 1.00 91.38 112 LYS A CA 1
ATOM 955 C C . LYS A 1 112 ? -22.833 -11.605 20.485 1.00 91.38 112 LYS A C 1
ATOM 957 O O . LYS A 1 112 ? -23.909 -11.946 20.012 1.00 91.38 112 LYS A O 1
ATOM 962 N N . ASP A 1 113 ? -21.793 -12.399 20.661 1.00 89.69 113 ASP A N 1
ATOM 963 C CA . ASP A 1 113 ? -21.819 -13.842 20.475 1.00 89.69 113 ASP A CA 1
ATOM 964 C C . ASP A 1 113 ? -21.253 -14.474 21.755 1.00 89.69 113 ASP A C 1
ATOM 966 O O . ASP A 1 113 ? -20.059 -14.372 22.069 1.00 89.69 113 ASP A O 1
ATOM 970 N N . GLY A 1 114 ? -22.163 -14.977 22.594 1.00 88.56 114 GLY A N 1
ATOM 971 C CA . GLY A 1 114 ? -21.873 -15.396 23.963 1.00 88.56 114 GLY A CA 1
ATOM 972 C C . GLY A 1 114 ? -21.210 -14.287 24.795 1.00 88.56 114 GLY A C 1
ATOM 973 O O . GLY A 1 114 ? -21.766 -13.205 25.000 1.00 88.56 114 GLY A O 1
ATOM 974 N N . LYS A 1 115 ? -19.994 -14.560 25.289 1.00 85.50 115 LYS A N 1
ATOM 975 C CA . LYS A 1 115 ? -19.190 -13.606 26.080 1.00 85.50 115 LYS A CA 1
ATOM 976 C C . LYS A 1 115 ? -18.375 -12.630 25.219 1.00 85.50 115 LYS A C 1
ATOM 978 O O . LYS A 1 115 ? -17.804 -11.684 25.762 1.00 85.50 115 LYS A O 1
ATOM 983 N N . LYS A 1 116 ? -18.300 -12.838 23.900 1.00 89.69 116 LYS A N 1
ATOM 984 C CA . LYS A 1 116 ? -17.494 -12.015 22.990 1.00 89.69 116 LYS A CA 1
ATOM 985 C C . LYS A 1 116 ? -18.336 -10.887 22.404 1.00 89.69 116 LYS A C 1
ATOM 987 O O . LYS A 1 116 ? -19.477 -11.079 21.993 1.00 89.69 116 LYS A O 1
ATOM 992 N N . ALA A 1 117 ? -17.753 -9.693 22.359 1.00 90.88 117 ALA A N 1
ATOM 993 C CA . ALA A 1 117 ? -18.344 -8.538 21.700 1.00 90.88 117 ALA A CA 1
ATOM 994 C C . ALA A 1 117 ? -17.586 -8.241 20.410 1.00 90.88 117 ALA A C 1
ATOM 996 O O . ALA A 1 117 ? -16.375 -8.024 20.442 1.00 90.88 117 ALA A O 1
ATOM 997 N N . PHE A 1 118 ? -18.316 -8.187 19.304 1.00 94.12 118 PHE A N 1
ATOM 998 C CA . PHE A 1 118 ? -17.808 -7.828 17.993 1.00 94.12 118 PHE A CA 1
ATOM 999 C C . PHE A 1 118 ? -18.254 -6.420 17.623 1.00 94.12 118 PHE A C 1
ATOM 1001 O O . PHE A 1 118 ? -19.415 -6.056 17.805 1.00 94.12 118 PHE A O 1
ATOM 1008 N N . PHE A 1 119 ? -17.329 -5.644 17.075 1.00 93.56 119 PHE A N 1
ATOM 1009 C CA . PHE A 1 119 ? -17.538 -4.277 16.629 1.00 93.56 119 PHE A CA 1
ATOM 1010 C C . PHE A 1 119 ? -17.333 -4.188 15.121 1.00 93.56 119 PHE A C 1
ATOM 1012 O O . PHE A 1 119 ? -16.449 -4.841 14.566 1.00 93.56 119 PHE A O 1
ATOM 1019 N N . TYR A 1 120 ? -18.155 -3.380 14.462 1.00 89.56 120 TYR A N 1
ATOM 1020 C CA . TYR A 1 120 ? -18.080 -3.105 13.028 1.00 89.56 120 TYR A CA 1
ATOM 1021 C C . TYR A 1 120 ? -18.720 -1.753 12.724 1.00 89.56 120 TYR A C 1
ATOM 1023 O O . TYR A 1 120 ? -19.458 -1.210 13.546 1.00 89.56 120 TYR A O 1
ATOM 1031 N N . PHE A 1 121 ? -18.432 -1.177 11.560 1.00 85.12 121 PHE A N 1
ATOM 1032 C CA . PHE A 1 121 ? -19.005 0.115 11.189 1.00 85.12 121 PHE A CA 1
ATOM 1033 C C . PHE A 1 121 ? -20.527 0.054 11.067 1.00 85.12 121 PHE A C 1
ATOM 1035 O O . PHE A 1 121 ? -21.077 -0.866 10.466 1.00 85.12 121 PHE A O 1
ATOM 1042 N N . ASN A 1 122 ? -21.196 1.063 11.627 1.00 84.69 122 ASN A N 1
ATOM 1043 C CA . ASN A 1 122 ? -22.652 1.168 11.597 1.00 84.69 122 ASN A CA 1
ATOM 1044 C C . ASN A 1 122 ? -23.187 1.348 10.165 1.00 84.69 122 ASN A C 1
ATOM 1046 O O . ASN A 1 122 ? -24.177 0.720 9.794 1.00 84.69 122 ASN A O 1
ATOM 1050 N N . ASP A 1 123 ? -22.484 2.150 9.361 1.00 77.62 123 ASP A N 1
ATOM 1051 C CA . ASP A 1 123 ? -22.817 2.433 7.966 1.00 77.62 123 ASP A CA 1
ATOM 1052 C C . ASP A 1 123 ? -21.552 2.408 7.097 1.00 77.62 123 ASP A C 1
ATOM 1054 O O . ASP A 1 123 ? -20.854 3.409 6.915 1.00 77.62 123 ASP A O 1
ATOM 1058 N N . ILE A 1 124 ? -21.232 1.225 6.572 1.00 66.94 124 ILE A N 1
ATOM 1059 C CA . ILE A 1 124 ? -20.063 1.049 5.706 1.00 66.94 124 ILE A CA 1
ATOM 1060 C C . ILE A 1 124 ? -20.262 1.691 4.326 1.00 66.94 124 ILE A C 1
ATOM 1062 O O . ILE A 1 124 ? -19.288 2.080 3.684 1.00 66.94 124 ILE A O 1
ATOM 1066 N N . ALA A 1 125 ? -21.512 1.855 3.880 1.00 63.03 125 ALA A N 1
ATOM 1067 C CA . ALA A 1 125 ? -21.828 2.481 2.602 1.00 63.03 125 ALA A CA 1
ATOM 1068 C C . ALA A 1 125 ? -21.531 3.985 2.640 1.00 63.03 125 ALA A C 1
ATOM 1070 O O . ALA A 1 125 ? -20.954 4.522 1.696 1.00 63.03 125 ALA A O 1
ATOM 1071 N N . ARG A 1 126 ? -21.838 4.657 3.754 1.00 63.22 126 ARG A N 1
ATOM 1072 C CA . ARG A 1 126 ? -21.474 6.062 3.976 1.00 63.22 126 ARG A CA 1
ATOM 1073 C C . ARG A 1 126 ? -19.971 6.276 4.071 1.00 63.22 126 ARG A C 1
ATOM 1075 O O . ARG A 1 126 ? -19.493 7.302 3.607 1.00 63.22 126 ARG A O 1
ATOM 1082 N N . ILE A 1 127 ? -19.222 5.318 4.615 1.00 63.19 127 ILE A N 1
ATOM 1083 C CA . ILE A 1 127 ? -17.751 5.368 4.618 1.00 63.19 127 ILE A CA 1
ATOM 1084 C C . ILE A 1 127 ? -17.213 5.272 3.194 1.00 63.19 127 ILE A C 1
ATOM 1086 O O . ILE A 1 127 ? -16.344 6.055 2.826 1.00 63.19 127 ILE A O 1
ATOM 1090 N N . ASN A 1 128 ? -17.773 4.373 2.382 1.00 61.78 128 ASN A N 1
ATOM 1091 C CA . ASN A 1 128 ? -17.395 4.240 0.975 1.00 61.78 128 ASN A CA 1
ATOM 1092 C C . ASN A 1 128 ? -17.735 5.481 0.138 1.00 61.78 128 ASN A C 1
ATOM 1094 O O . ASN A 1 128 ? -17.075 5.730 -0.860 1.00 61.78 128 ASN A O 1
ATOM 1098 N N . LYS A 1 129 ? -18.735 6.266 0.552 1.00 57.12 129 LYS A N 1
ATOM 1099 C CA . LYS A 1 129 ? -19.122 7.538 -0.081 1.00 57.12 129 LYS A CA 1
ATOM 1100 C C . LYS A 1 129 ? -18.505 8.769 0.595 1.00 57.12 129 LYS A C 1
ATOM 1102 O O . LYS A 1 129 ? -18.814 9.895 0.210 1.00 57.12 129 LYS A O 1
ATOM 1107 N N . ALA A 1 130 ? -17.702 8.590 1.645 1.00 59.00 130 ALA A N 1
ATOM 1108 C CA . ALA A 1 130 ? -17.159 9.704 2.408 1.00 59.00 130 ALA A CA 1
ATOM 1109 C C . ALA A 1 130 ? -16.105 10.452 1.590 1.00 59.00 130 ALA A C 1
ATOM 1111 O O . ALA A 1 130 ? -15.322 9.849 0.858 1.00 59.00 130 ALA A O 1
ATOM 1112 N N . ASN A 1 131 ? -16.039 11.773 1.774 1.00 59.00 131 ASN A N 1
ATOM 1113 C CA . ASN A 1 131 ? -15.002 12.574 1.140 1.00 59.00 131 ASN A CA 1
ATOM 1114 C C . ASN A 1 131 ? -13.601 12.032 1.538 1.00 59.00 131 ASN A C 1
ATOM 1116 O O . ASN A 1 131 ? -13.340 11.880 2.742 1.00 59.00 131 ASN A O 1
ATOM 1120 N N . PRO A 1 132 ? -12.694 11.797 0.566 1.00 56.94 132 PRO A N 1
ATOM 1121 C CA . PRO A 1 132 ? -11.324 11.335 0.798 1.00 56.94 132 PRO A CA 1
ATOM 1122 C C . PRO A 1 132 ? -10.570 12.096 1.892 1.00 56.94 132 PRO A C 1
ATOM 1124 O O . PRO A 1 132 ? -9.847 11.505 2.699 1.00 56.94 132 PRO A O 1
ATOM 1127 N N . PHE A 1 133 ? -10.772 13.411 1.949 1.00 56.66 133 PHE A N 1
ATOM 1128 C CA . PHE A 1 133 ? -10.170 14.302 2.930 1.00 56.66 133 PHE A CA 1
ATOM 1129 C C . PHE A 1 133 ? -10.670 14.007 4.346 1.00 56.66 133 PHE A C 1
ATOM 1131 O O . PHE A 1 133 ? -9.877 13.866 5.278 1.00 56.66 133 PHE A O 1
ATOM 1138 N N . TRP A 1 134 ? -11.988 13.856 4.521 1.00 63.06 134 TRP A N 1
ATOM 1139 C CA . TRP A 1 134 ? -12.568 13.522 5.823 1.00 63.06 134 TRP A CA 1
ATOM 1140 C C . TRP A 1 134 ? -12.140 12.126 6.276 1.00 63.06 134 TRP A C 1
ATOM 1142 O O . TRP A 1 134 ? -11.806 11.942 7.447 1.00 63.06 134 TRP A O 1
ATOM 1152 N N . PHE A 1 135 ? -12.093 11.163 5.353 1.00 63.94 135 PHE A N 1
ATOM 1153 C CA . PHE A 1 135 ? -11.661 9.799 5.644 1.00 63.94 135 PHE A CA 1
ATOM 1154 C C . PHE A 1 135 ? -10.215 9.772 6.151 1.00 63.94 135 PHE A C 1
ATOM 1156 O O . PHE A 1 135 ? -9.948 9.306 7.256 1.00 63.94 135 PHE A O 1
ATOM 1163 N N . THR A 1 136 ? -9.295 10.366 5.394 1.00 59.56 136 THR A N 1
ATOM 1164 C CA . THR A 1 136 ? -7.858 10.371 5.704 1.00 59.56 136 THR A CA 1
ATOM 1165 C C . THR A 1 136 ? -7.537 11.150 6.984 1.00 59.56 136 THR A C 1
ATOM 1167 O O . THR A 1 136 ? -6.639 10.790 7.744 1.00 59.56 136 THR A O 1
ATOM 1170 N N . LYS A 1 137 ? -8.321 12.192 7.289 1.00 61.72 137 LYS A N 1
ATOM 1171 C CA . LYS A 1 137 ? -8.196 12.959 8.535 1.00 61.72 137 LYS A CA 1
ATOM 1172 C C . LYS A 1 137 ? -8.616 12.154 9.768 1.00 61.72 137 LYS A C 1
ATOM 1174 O O . LYS A 1 137 ? -8.139 12.456 10.866 1.00 61.72 137 LYS A O 1
ATOM 1179 N N . ASN A 1 138 ? -9.508 11.171 9.631 1.00 63.03 138 ASN A N 1
ATOM 1180 C CA . ASN A 1 138 ? -10.157 10.488 10.758 1.00 63.03 138 ASN A CA 1
ATOM 1181 C C . ASN A 1 138 ? -9.825 8.995 10.879 1.00 63.03 138 ASN A C 1
ATOM 1183 O O . ASN A 1 138 ? -10.023 8.430 11.952 1.00 63.03 138 ASN A O 1
ATOM 1187 N N . ILE A 1 139 ? -9.285 8.372 9.835 1.00 70.94 139 ILE A N 1
ATOM 1188 C CA . ILE A 1 139 ? -8.944 6.949 9.786 1.00 70.94 139 ILE A CA 1
ATOM 1189 C C . ILE A 1 139 ? -7.534 6.816 9.214 1.00 70.94 139 ILE A C 1
ATOM 1191 O O . ILE A 1 139 ? -7.218 7.449 8.213 1.00 70.94 139 ILE A O 1
ATOM 1195 N N . CYS A 1 140 ? -6.685 5.991 9.835 1.00 74.06 140 CYS A N 1
ATOM 1196 C CA . CYS A 1 140 ? -5.352 5.701 9.300 1.00 74.06 140 CYS A CA 1
ATOM 1197 C C . CYS A 1 140 ? -5.449 4.645 8.178 1.00 74.06 140 CYS A C 1
ATOM 1199 O O . CYS A 1 140 ? -5.781 3.494 8.479 1.00 74.06 140 CYS A O 1
ATOM 1201 N N . PRO A 1 141 ? -5.161 4.980 6.901 1.00 71.69 141 PRO A N 1
ATOM 1202 C CA . PRO A 1 141 ? -5.256 4.022 5.798 1.00 71.69 141 PRO A CA 1
ATOM 1203 C C . PRO A 1 141 ? -3.988 3.171 5.625 1.00 71.69 141 PRO A C 1
ATOM 1205 O O . PRO A 1 141 ? -4.011 2.205 4.860 1.00 71.69 141 PRO A O 1
ATOM 1208 N N . ILE A 1 142 ? -2.896 3.510 6.328 1.00 74.31 142 ILE A N 1
ATOM 1209 C CA . ILE A 1 142 ? -1.573 2.882 6.185 1.00 74.31 142 ILE A CA 1
ATOM 1210 C C . ILE A 1 142 ? -1.657 1.351 6.238 1.00 74.31 142 ILE A C 1
ATOM 1212 O O . ILE A 1 142 ? -1.206 0.734 5.274 1.00 74.31 142 ILE A O 1
ATOM 1216 N N . PRO A 1 143 ? -2.293 0.704 7.242 1.00 69.75 143 PRO A N 1
ATOM 1217 C CA . PRO A 1 143 ? -2.319 -0.760 7.312 1.00 69.75 143 PRO A CA 1
ATOM 1218 C C . PRO A 1 143 ? -2.853 -1.426 6.036 1.00 69.75 143 PRO A C 1
ATOM 1220 O O . PRO A 1 143 ? -2.392 -2.496 5.644 1.00 69.75 143 PRO A O 1
ATOM 1223 N N . ARG A 1 144 ? -3.797 -0.777 5.344 1.00 75.25 144 ARG A N 1
ATOM 1224 C CA . ARG A 1 144 ? -4.401 -1.313 4.124 1.00 75.25 144 ARG A CA 1
ATOM 1225 C C . ARG A 1 144 ? -3.507 -1.132 2.894 1.00 75.25 144 ARG A C 1
ATOM 1227 O O . ARG A 1 144 ? -3.456 -2.037 2.064 1.00 75.25 144 ARG A O 1
ATOM 1234 N N . TYR A 1 145 ? -2.777 -0.020 2.794 1.00 79.12 145 TYR A N 1
ATOM 1235 C CA . TYR A 1 145 ? -1.736 0.136 1.770 1.00 79.12 145 TYR A CA 1
ATOM 1236 C C . TYR A 1 145 ? -0.580 -0.845 1.995 1.00 79.12 145 TYR A C 1
ATOM 1238 O O . TYR A 1 145 ? -0.150 -1.490 1.043 1.00 79.12 145 TYR A O 1
ATOM 1246 N N . LEU A 1 146 ? -0.136 -1.045 3.241 1.00 75.88 146 LEU A N 1
ATOM 1247 C CA . LEU A 1 146 ? 0.928 -2.006 3.564 1.00 75.88 146 LEU A CA 1
ATOM 1248 C C . LEU A 1 146 ? 0.539 -3.440 3.216 1.00 75.88 146 LEU A C 1
ATOM 1250 O O . LEU A 1 146 ? 1.322 -4.160 2.599 1.00 75.88 146 LEU A O 1
ATOM 1254 N N . TYR A 1 147 ? -0.694 -3.835 3.534 1.00 75.25 147 TYR A N 1
ATOM 1255 C CA . TYR A 1 147 ? -1.224 -5.132 3.123 1.00 75.25 147 TYR A CA 1
ATOM 1256 C C . TYR A 1 147 ? -1.154 -5.322 1.601 1.00 75.25 147 TYR A C 1
ATOM 1258 O O . TYR A 1 147 ? -0.741 -6.374 1.115 1.00 75.25 147 TYR A O 1
ATOM 1266 N N . ARG A 1 148 ? -1.524 -4.293 0.831 1.00 80.31 148 ARG A N 1
ATOM 1267 C CA . ARG A 1 148 ? -1.470 -4.341 -0.633 1.00 80.31 148 ARG A CA 1
ATOM 1268 C C . ARG A 1 148 ? -0.040 -4.406 -1.171 1.00 80.31 148 ARG A C 1
ATOM 1270 O O . ARG A 1 148 ? 0.214 -5.175 -2.094 1.00 80.31 148 ARG A O 1
ATOM 1277 N N . ILE A 1 149 ? 0.886 -3.635 -0.603 1.00 82.62 149 ILE A N 1
ATOM 1278 C CA . ILE A 1 149 ? 2.301 -3.688 -0.994 1.00 82.62 149 ILE A CA 1
ATOM 1279 C C . ILE A 1 149 ? 2.836 -5.103 -0.778 1.00 82.62 149 ILE A C 1
ATOM 1281 O O . ILE A 1 149 ? 3.447 -5.664 -1.687 1.00 82.62 149 ILE A O 1
ATOM 1285 N N . ALA A 1 150 ? 2.552 -5.700 0.383 1.00 78.50 150 ALA A N 1
ATOM 1286 C CA . ALA A 1 150 ? 2.955 -7.067 0.691 1.00 78.50 150 ALA A CA 1
ATOM 1287 C C . ALA A 1 150 ? 2.315 -8.105 -0.234 1.00 78.50 150 ALA A C 1
ATOM 1289 O O . ALA A 1 150 ? 2.984 -9.056 -0.623 1.00 78.50 150 ALA A O 1
ATOM 1290 N N . TYR A 1 151 ? 1.054 -7.915 -0.624 1.00 79.81 151 TYR A N 1
ATOM 1291 C CA . TYR A 1 151 ? 0.387 -8.788 -1.587 1.00 79.81 151 TYR A CA 1
ATOM 1292 C C . TYR A 1 151 ? 1.134 -8.836 -2.932 1.00 79.81 151 TYR A C 1
ATOM 1294 O O . TYR A 1 151 ? 1.478 -9.918 -3.409 1.00 79.81 151 TYR A O 1
ATOM 1302 N N . PHE A 1 152 ? 1.461 -7.678 -3.516 1.00 82.56 152 PHE A N 1
ATOM 1303 C CA . PHE A 1 152 ? 2.212 -7.638 -4.776 1.00 82.56 152 PHE A CA 1
ATOM 1304 C C . PHE A 1 152 ? 3.678 -8.063 -4.606 1.00 82.56 152 PHE A C 1
ATOM 1306 O O . PHE A 1 152 ? 4.233 -8.703 -5.497 1.00 82.56 152 PHE A O 1
ATOM 1313 N N . ALA A 1 153 ? 4.289 -7.787 -3.449 1.00 82.00 153 ALA A N 1
ATOM 1314 C CA . ALA A 1 153 ? 5.658 -8.205 -3.146 1.00 82.00 153 ALA A CA 1
ATOM 1315 C C . ALA A 1 153 ? 5.764 -9.727 -3.039 1.00 82.00 153 ALA A C 1
ATOM 1317 O O . ALA A 1 153 ? 6.689 -10.321 -3.587 1.00 82.00 153 ALA A O 1
ATOM 1318 N N . ARG A 1 154 ? 4.784 -10.372 -2.394 1.00 79.06 154 ARG A N 1
ATOM 1319 C CA . ARG A 1 154 ? 4.677 -11.831 -2.366 1.00 79.06 154 ARG A CA 1
ATOM 1320 C C . ARG A 1 154 ? 4.590 -12.384 -3.778 1.00 79.06 154 ARG A C 1
ATOM 1322 O O . ARG A 1 154 ? 5.291 -13.343 -4.084 1.00 79.06 154 ARG A O 1
ATOM 1329 N N . PHE A 1 155 ? 3.758 -11.792 -4.630 1.00 79.12 155 PHE A N 1
ATOM 1330 C CA . PHE A 1 155 ? 3.618 -12.257 -6.006 1.00 79.12 155 PHE A CA 1
ATOM 1331 C C . PHE A 1 155 ? 4.939 -12.146 -6.781 1.00 79.12 155 PHE A C 1
ATOM 1333 O O . PHE A 1 155 ? 5.367 -13.127 -7.379 1.00 79.12 155 PHE A O 1
ATOM 1340 N N . LEU A 1 156 ? 5.650 -11.018 -6.675 1.00 80.81 156 LEU A N 1
ATOM 1341 C CA . LEU A 1 156 ? 6.995 -10.863 -7.242 1.00 80.81 156 LEU A CA 1
ATOM 1342 C C . LEU A 1 156 ? 7.980 -11.929 -6.745 1.00 80.81 156 LEU A C 1
ATOM 1344 O O . LEU A 1 156 ? 8.679 -12.547 -7.545 1.00 80.81 156 LEU A O 1
ATOM 1348 N N . TYR A 1 157 ? 8.019 -12.147 -5.431 1.00 73.12 157 TYR A N 1
ATOM 1349 C CA . TYR A 1 157 ? 8.979 -13.042 -4.790 1.00 73.12 157 TYR A CA 1
ATOM 1350 C C . TYR A 1 157 ? 8.721 -14.518 -5.113 1.00 73.12 157 TYR A C 1
ATOM 1352 O O . TYR A 1 157 ? 9.651 -15.285 -5.349 1.00 73.12 157 TYR A O 1
ATOM 1360 N N . THR A 1 158 ? 7.450 -14.921 -5.118 1.00 71.69 158 THR A N 1
ATOM 1361 C CA . THR A 1 158 ? 7.058 -16.332 -5.227 1.00 71.69 158 THR A CA 1
ATOM 1362 C C . THR A 1 158 ? 6.861 -16.790 -6.668 1.00 71.6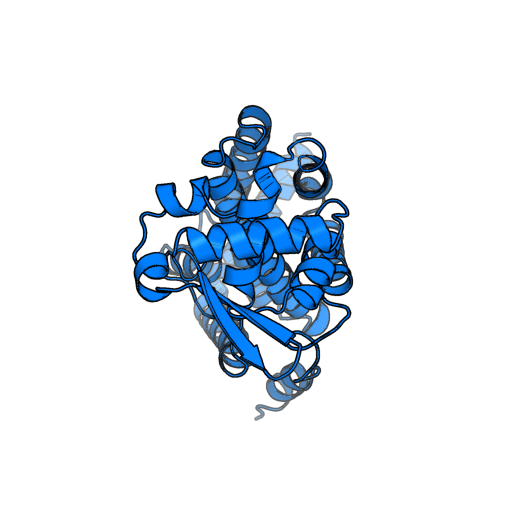9 158 THR A C 1
ATOM 1364 O O . THR A 1 158 ? 7.282 -17.892 -7.003 1.00 71.69 158 THR A O 1
ATOM 1367 N N . ALA A 1 159 ? 6.292 -15.950 -7.538 1.00 72.94 159 ALA A N 1
ATOM 1368 C CA . ALA A 1 159 ? 5.995 -16.329 -8.919 1.00 72.94 159 ALA A CA 1
ATOM 1369 C C . ALA A 1 159 ? 7.189 -16.178 -9.873 1.00 72.94 159 ALA A C 1
ATOM 1371 O O . ALA A 1 159 ? 7.127 -16.691 -10.986 1.00 72.94 159 ALA A O 1
ATOM 1372 N N . LYS A 1 160 ? 8.243 -15.441 -9.474 1.00 74.31 160 LYS A N 1
ATOM 1373 C CA . LYS A 1 160 ? 9.407 -15.089 -10.318 1.00 74.31 160 LYS A CA 1
ATOM 1374 C C . LYS A 1 160 ? 8.996 -14.750 -11.764 1.00 74.31 160 LYS A C 1
ATOM 1376 O O . LYS A 1 160 ? 9.405 -15.425 -12.711 1.00 74.31 160 LYS A O 1
ATOM 1381 N N . PRO A 1 161 ? 8.127 -13.741 -11.941 1.00 84.69 161 PRO A N 1
ATOM 1382 C CA . PRO A 1 161 ? 7.463 -13.515 -13.213 1.00 84.69 161 PRO A CA 1
ATOM 1383 C C . PRO A 1 161 ? 8.442 -13.041 -14.299 1.00 84.69 161 PRO A C 1
ATOM 1385 O O . PRO A 1 161 ? 9.530 -12.539 -14.017 1.00 84.69 161 PRO A O 1
ATOM 1388 N N . LYS A 1 162 ? 8.036 -13.151 -15.572 1.00 89.44 162 LYS A N 1
ATOM 1389 C CA . LYS A 1 162 ? 8.802 -12.597 -16.705 1.00 89.44 162 LYS A CA 1
ATOM 1390 C C . LYS A 1 162 ? 9.038 -11.089 -16.517 1.00 89.44 162 LYS A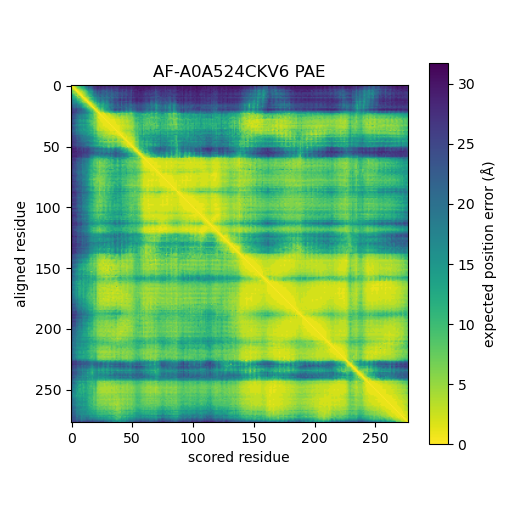 C 1
ATOM 1392 O O . LYS A 1 162 ? 8.201 -10.392 -15.946 1.00 89.44 162 LYS A O 1
ATOM 1397 N N . LYS A 1 163 ? 10.143 -10.573 -17.068 1.00 89.94 163 LYS A N 1
ATOM 1398 C CA . LYS A 1 163 ? 10.636 -9.195 -16.857 1.00 89.94 163 LYS A CA 1
ATOM 1399 C C . LYS A 1 163 ? 9.590 -8.089 -17.062 1.00 89.94 163 LYS A C 1
ATOM 1401 O O . LYS A 1 163 ? 9.558 -7.135 -16.292 1.00 89.94 163 LYS A O 1
ATOM 1406 N N . HIS A 1 164 ? 8.723 -8.204 -18.065 1.00 89.62 164 HIS A N 1
ATOM 1407 C CA . HIS A 1 164 ? 7.681 -7.207 -18.344 1.00 89.62 164 HIS A CA 1
ATOM 1408 C C . HIS A 1 164 ? 6.520 -7.247 -17.332 1.00 89.62 164 HIS A C 1
ATOM 1410 O O . HIS A 1 164 ? 5.955 -6.212 -16.972 1.00 89.62 164 HIS A O 1
ATOM 1416 N N . ILE A 1 165 ? 6.199 -8.432 -16.807 1.00 91.81 165 ILE A N 1
ATOM 1417 C CA . ILE A 1 165 ? 5.230 -8.606 -15.714 1.00 91.81 165 ILE A CA 1
ATOM 1418 C C . ILE A 1 165 ? 5.833 -8.060 -14.414 1.00 91.81 165 ILE A C 1
ATOM 1420 O O . ILE A 1 165 ? 5.180 -7.300 -13.700 1.00 91.81 165 ILE A O 1
ATOM 1424 N N . GLU A 1 166 ? 7.098 -8.395 -14.137 1.00 90.75 166 GLU A N 1
ATOM 1425 C CA . GLU A 1 166 ? 7.858 -7.870 -12.998 1.00 90.75 166 GLU A CA 1
ATOM 1426 C C . GLU A 1 166 ? 7.868 -6.335 -12.999 1.00 90.75 166 GLU A C 1
ATOM 1428 O O . GLU A 1 166 ? 7.569 -5.708 -11.984 1.00 90.75 166 GLU A O 1
ATOM 1433 N N . PHE A 1 167 ? 8.148 -5.723 -14.151 1.00 91.94 167 PHE A N 1
ATOM 1434 C CA . PHE A 1 167 ? 8.109 -4.274 -14.314 1.00 91.94 167 PHE A CA 1
ATOM 1435 C C . PHE A 1 167 ? 6.730 -3.691 -13.980 1.00 91.94 167 PHE A C 1
ATOM 1437 O O . PHE A 1 167 ? 6.634 -2.748 -13.195 1.00 91.94 167 PHE A O 1
ATOM 1444 N N . THR A 1 168 ? 5.656 -4.285 -14.507 1.00 91.38 168 THR A N 1
ATOM 1445 C CA . THR A 1 168 ? 4.279 -3.833 -14.247 1.00 91.38 168 THR A CA 1
ATOM 1446 C C . THR A 1 168 ? 3.945 -3.876 -12.752 1.00 91.38 168 THR A C 1
ATOM 1448 O O . THR A 1 168 ? 3.390 -2.924 -12.205 1.00 91.38 168 THR A O 1
ATOM 1451 N N . LEU A 1 169 ? 4.334 -4.950 -12.059 1.00 90.75 169 LEU A N 1
ATOM 1452 C CA . LEU A 1 169 ? 4.131 -5.095 -10.615 1.00 90.75 169 LEU A CA 1
ATOM 1453 C C . LEU A 1 169 ? 4.930 -4.072 -9.803 1.00 90.75 169 LEU A C 1
ATOM 1455 O O . LEU A 1 169 ? 4.385 -3.491 -8.864 1.00 90.75 169 LEU A O 1
ATOM 1459 N N . LYS A 1 170 ? 6.181 -3.796 -10.194 1.00 89.94 170 LYS A N 1
ATOM 1460 C CA . LYS A 1 170 ? 6.989 -2.732 -9.579 1.00 89.94 170 LYS A CA 1
ATOM 1461 C C . LYS A 1 170 ? 6.321 -1.368 -9.727 1.00 89.94 170 LYS A C 1
ATOM 1463 O O . LYS A 1 170 ? 6.291 -0.607 -8.764 1.00 89.94 170 LYS A O 1
ATOM 1468 N N . MET A 1 171 ? 5.736 -1.067 -10.891 1.00 91.94 171 MET A N 1
ATOM 1469 C CA . MET A 1 171 ? 5.019 0.200 -11.093 1.00 91.94 171 MET A CA 1
ATOM 1470 C C . MET A 1 171 ? 3.790 0.293 -10.190 1.00 91.94 171 MET A C 1
ATOM 1472 O O . MET A 1 171 ? 3.594 1.308 -9.526 1.00 91.94 171 MET A O 1
ATOM 1476 N N . ILE A 1 172 ? 3.011 -0.789 -10.074 1.00 90.56 172 ILE A N 1
ATOM 1477 C CA . ILE A 1 172 ? 1.878 -0.855 -9.140 1.00 90.56 172 ILE A CA 1
ATOM 1478 C C . ILE A 1 172 ? 2.344 -0.621 -7.696 1.00 90.56 172 ILE A C 1
ATOM 1480 O O . ILE A 1 172 ? 1.686 0.100 -6.943 1.00 90.56 172 ILE A O 1
ATOM 1484 N N . GLN A 1 173 ? 3.472 -1.194 -7.276 1.00 89.06 173 GLN A N 1
ATOM 1485 C CA . GLN A 1 173 ? 3.976 -1.017 -5.912 1.00 89.06 173 GLN A CA 1
ATOM 1486 C C . GLN A 1 173 ? 4.497 0.390 -5.643 1.00 89.06 173 GLN A C 1
ATOM 1488 O O . GLN A 1 173 ? 4.118 0.969 -4.625 1.00 89.06 173 GLN A O 1
ATOM 1493 N N . LEU A 1 174 ? 5.287 0.970 -6.549 1.00 89.50 174 LEU A N 1
ATOM 1494 C CA . LEU A 1 174 ? 5.738 2.360 -6.437 1.00 89.50 174 LEU A CA 1
ATOM 1495 C C . LEU A 1 174 ? 4.552 3.327 -6.375 1.00 89.50 174 LEU A C 1
ATOM 1497 O O . LEU A 1 174 ? 4.499 4.177 -5.486 1.00 89.50 174 LEU A O 1
ATOM 1501 N N . ASN A 1 175 ? 3.547 3.137 -7.233 1.00 90.38 175 ASN A N 1
ATOM 1502 C CA . ASN A 1 175 ? 2.311 3.911 -7.169 1.00 90.38 175 ASN A CA 1
ATOM 1503 C C . ASN A 1 175 ? 1.545 3.663 -5.858 1.00 90.38 175 ASN A C 1
ATOM 1505 O O . ASN A 1 175 ? 0.974 4.596 -5.300 1.00 90.38 175 ASN A O 1
ATOM 1509 N N . THR A 1 176 ? 1.575 2.447 -5.297 1.00 88.25 176 THR A N 1
ATOM 1510 C CA . THR A 1 176 ? 0.938 2.153 -3.997 1.00 88.25 176 THR A CA 1
ATOM 1511 C C . THR A 1 176 ? 1.627 2.907 -2.858 1.00 88.25 176 THR A C 1
ATOM 1513 O O . THR A 1 176 ? 0.942 3.490 -2.016 1.00 88.25 176 THR A O 1
ATOM 1516 N N . PHE A 1 177 ? 2.965 2.957 -2.847 1.00 85.94 177 PHE A N 1
ATOM 1517 C CA . PHE A 1 177 ? 3.718 3.804 -1.919 1.00 85.94 177 PHE A CA 1
ATOM 1518 C C . PHE A 1 177 ? 3.365 5.279 -2.118 1.00 85.94 177 PHE A C 1
ATOM 1520 O O . PHE A 1 177 ? 3.018 5.951 -1.149 1.00 85.94 177 PHE A O 1
ATOM 1527 N N . ASN A 1 178 ? 3.368 5.773 -3.358 1.00 88.75 178 ASN A N 1
ATOM 1528 C CA . ASN A 1 178 ? 3.042 7.167 -3.655 1.00 88.75 178 ASN A CA 1
ATOM 1529 C C . ASN A 1 178 ? 1.646 7.561 -3.139 1.00 88.75 178 ASN A C 1
ATOM 1531 O O . ASN A 1 178 ? 1.500 8.562 -2.436 1.00 88.75 178 ASN A O 1
ATOM 1535 N N . LYS A 1 179 ? 0.627 6.725 -3.386 1.00 86.38 179 LYS A N 1
ATOM 1536 C CA . LYS A 1 179 ? -0.735 6.937 -2.868 1.00 86.38 179 LYS A CA 1
ATOM 1537 C C . LYS A 1 179 ? -0.792 6.890 -1.344 1.00 86.38 179 LYS A C 1
ATOM 1539 O O . LYS A 1 179 ? -1.460 7.726 -0.737 1.00 86.38 179 LYS A O 1
ATOM 1544 N N . MET A 1 180 ? -0.057 5.981 -0.706 1.00 84.38 180 MET A N 1
ATOM 1545 C CA . MET A 1 180 ? 0.051 5.943 0.754 1.00 84.38 180 MET A CA 1
ATOM 1546 C C . MET A 1 180 ? 0.614 7.261 1.311 1.00 84.38 180 MET A C 1
ATOM 1548 O O . MET A 1 180 ? 0.009 7.850 2.209 1.00 84.38 180 MET A O 1
ATOM 1552 N N . PHE A 1 181 ? 1.731 7.755 0.766 1.00 83.50 181 PHE A N 1
ATOM 1553 C CA . PHE A 1 181 ? 2.350 9.010 1.205 1.00 83.50 181 PHE A CA 1
ATOM 1554 C C . PHE A 1 181 ? 1.482 10.234 0.899 1.00 83.50 181 PHE A C 1
ATOM 1556 O O . PHE A 1 181 ? 1.394 11.142 1.723 1.00 83.50 181 PHE A O 1
ATOM 1563 N N . GLU A 1 182 ? 0.770 10.236 -0.229 1.00 84.50 182 GLU A N 1
ATOM 1564 C CA . GLU A 1 182 ? -0.248 11.241 -0.532 1.00 84.50 182 GLU A CA 1
ATOM 1565 C C . GLU A 1 182 ? -1.308 11.311 0.573 1.00 84.50 182 GLU A C 1
ATOM 1567 O O . GLU A 1 182 ? -1.620 12.406 1.037 1.00 84.50 182 GLU A O 1
ATOM 1572 N N . LYS A 1 183 ? -1.822 10.171 1.054 1.00 82.38 183 LYS A N 1
ATOM 1573 C CA . LYS A 1 183 ? -2.779 10.180 2.170 1.00 82.38 183 LYS A CA 1
ATOM 1574 C C . LYS A 1 183 ? -2.114 10.655 3.469 1.00 82.38 183 LYS A C 1
ATOM 1576 O O . LYS A 1 183 ? -2.719 11.404 4.236 1.00 82.38 183 LYS A O 1
ATOM 1581 N N . CYS A 1 184 ? -0.851 10.304 3.701 1.00 78.00 184 CYS A N 1
ATOM 1582 C CA . CYS A 1 184 ? -0.101 10.797 4.856 1.00 78.00 184 CYS A CA 1
ATOM 1583 C C . CYS A 1 184 ? 0.044 12.326 4.873 1.00 78.00 184 CYS A C 1
ATOM 1585 O O . CYS A 1 184 ? 0.040 12.885 5.965 1.00 78.00 184 CYS A O 1
ATOM 1587 N N . LEU A 1 185 ? 0.091 13.023 3.731 1.00 78.56 185 LEU A N 1
ATOM 1588 C CA . LEU A 1 185 ? 0.127 14.497 3.708 1.00 78.56 185 LEU A CA 1
ATOM 1589 C C . LEU A 1 185 ? -1.127 15.142 4.315 1.00 78.56 185 LEU A C 1
ATOM 1591 O O . LEU A 1 185 ? -1.044 16.190 4.946 1.00 78.56 185 LEU A O 1
ATOM 1595 N N . TYR A 1 186 ? -2.291 14.505 4.182 1.00 73.94 186 TYR A N 1
ATOM 1596 C CA . TYR A 1 186 ? -3.539 15.006 4.772 1.00 73.94 186 TYR A CA 1
ATOM 1597 C C . TYR A 1 186 ? -3.699 14.625 6.249 1.00 73.94 186 TYR A C 1
ATOM 1599 O O . TYR A 1 186 ? -4.640 15.060 6.923 1.00 73.94 186 TYR A O 1
ATOM 1607 N N . CYS A 1 187 ? -2.794 13.804 6.782 1.00 72.19 187 CYS A N 1
ATOM 1608 C CA . CYS A 1 187 ? -2.810 13.431 8.183 1.00 72.19 187 CYS A CA 1
ATOM 1609 C C . CYS A 1 187 ? -2.271 14.585 9.030 1.00 72.19 187 CYS A C 1
ATOM 1611 O O . CYS A 1 187 ? -1.117 14.972 8.910 1.00 72.19 187 CYS A O 1
ATOM 1613 N N . ARG A 1 188 ? -3.067 15.091 9.976 1.00 67.25 188 ARG A N 1
ATOM 1614 C CA . ARG A 1 188 ? -2.624 16.139 10.924 1.00 67.25 188 ARG A CA 1
ATOM 1615 C C . ARG A 1 188 ? -1.490 15.715 11.874 1.00 67.25 188 ARG A C 1
ATOM 1617 O O . ARG A 1 188 ? -1.091 16.503 12.720 1.00 67.25 188 ARG A O 1
ATOM 1624 N N . PHE A 1 189 ? -1.093 14.448 11.835 1.00 68.31 189 PHE A N 1
ATOM 1625 C CA . PHE A 1 189 ? -0.129 13.849 12.754 1.00 68.31 189 PHE A CA 1
ATOM 1626 C C . PHE A 1 189 ? 1.152 13.390 12.056 1.00 68.31 189 PHE A C 1
ATOM 1628 O O . PHE A 1 189 ? 2.035 12.861 12.720 1.00 68.31 189 PHE A O 1
ATOM 1635 N N . SER A 1 190 ? 1.238 13.531 10.733 1.00 70.56 190 SER A N 1
ATOM 1636 C CA . SER A 1 190 ? 2.445 13.185 9.992 1.00 70.56 190 SER A CA 1
ATOM 1637 C C . SER A 1 190 ? 3.447 14.341 10.015 1.00 70.56 190 SER A C 1
ATOM 1639 O O . SER A 1 190 ? 3.080 15.504 10.186 1.00 70.56 190 SER A O 1
ATOM 1641 N N . ASP A 1 191 ? 4.724 14.023 9.811 1.00 76.75 191 ASP A N 1
ATOM 1642 C CA . ASP A 1 191 ? 5.753 15.023 9.524 1.00 76.75 191 ASP A CA 1
ATOM 1643 C C . ASP A 1 191 ? 5.587 15.507 8.075 1.00 76.75 191 ASP A C 1
ATOM 1645 O O . ASP A 1 191 ? 6.066 14.876 7.131 1.00 76.75 191 ASP A O 1
ATOM 1649 N N . HIS A 1 192 ? 4.852 16.606 7.883 1.00 79.94 192 HIS A N 1
ATOM 1650 C CA . HIS A 1 192 ? 4.497 17.110 6.549 1.00 79.94 192 HIS A CA 1
ATOM 1651 C C . HIS A 1 192 ? 5.721 17.444 5.708 1.00 79.94 192 HIS A C 1
ATOM 1653 O O . HIS A 1 192 ? 5.715 17.179 4.507 1.00 79.94 192 HIS A O 1
ATOM 1659 N N . LYS A 1 193 ? 6.779 17.984 6.324 1.00 82.06 193 LYS A N 1
ATOM 1660 C CA . LYS A 1 193 ? 8.010 18.355 5.620 1.00 82.06 193 LYS A CA 1
ATOM 1661 C C . LYS A 1 193 ? 8.686 17.107 5.066 1.00 82.06 193 LYS A C 1
ATOM 1663 O O . LYS A 1 193 ? 8.963 17.037 3.869 1.00 82.06 193 LYS A O 1
ATOM 1668 N N . LYS A 1 194 ? 8.875 16.100 5.920 1.00 80.56 194 LYS A N 1
ATOM 1669 C CA . LYS A 1 194 ? 9.537 14.851 5.537 1.00 80.56 194 LYS A CA 1
ATOM 1670 C C . LYS A 1 194 ? 8.706 14.061 4.528 1.00 80.5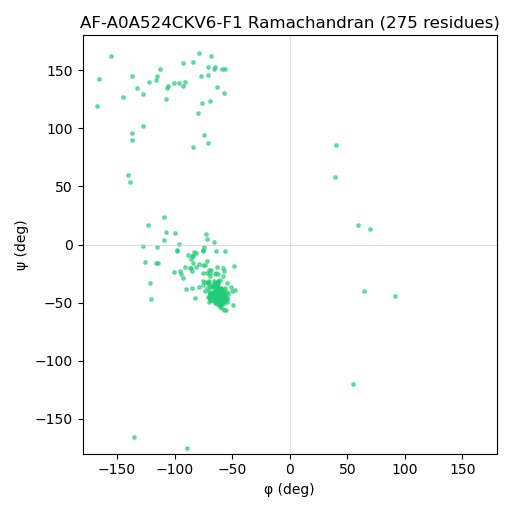6 194 LYS A C 1
ATOM 1672 O O . LYS A 1 194 ? 9.227 13.647 3.502 1.00 80.56 194 LYS A O 1
ATOM 1677 N N . ILE A 1 195 ? 7.395 13.927 4.744 1.00 81.50 195 ILE A N 1
ATOM 1678 C CA . ILE A 1 195 ? 6.499 13.231 3.804 1.00 81.50 195 ILE A CA 1
ATOM 1679 C C . ILE A 1 195 ? 6.441 13.945 2.444 1.00 81.50 195 ILE A C 1
ATOM 1681 O O . ILE A 1 195 ? 6.396 13.273 1.414 1.00 81.50 195 ILE A O 1
ATOM 1685 N N . SER A 1 196 ? 6.485 15.281 2.410 1.00 84.94 196 SER A N 1
ATOM 1686 C CA . SER A 1 196 ? 6.518 16.039 1.149 1.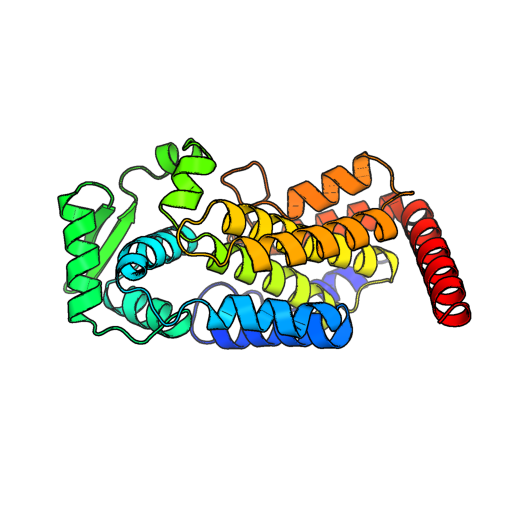00 84.94 196 SER A CA 1
ATOM 1687 C C . SER A 1 196 ? 7.797 15.781 0.358 1.00 84.94 196 SER A C 1
ATOM 1689 O O . SER A 1 196 ? 7.739 15.604 -0.858 1.00 84.94 196 SER A O 1
ATOM 1691 N N . GLU A 1 197 ? 8.945 15.706 1.035 1.00 86.56 197 GLU A N 1
ATOM 1692 C CA . GLU A 1 197 ? 10.218 15.375 0.391 1.00 86.56 197 GLU A CA 1
ATOM 1693 C C . GLU A 1 197 ? 10.194 13.966 -0.213 1.00 86.56 197 GLU A C 1
ATOM 1695 O O . GLU A 1 197 ? 10.569 13.785 -1.373 1.00 86.56 197 GLU A O 1
ATOM 1700 N N . ILE A 1 198 ? 9.692 12.988 0.547 1.00 84.31 198 ILE A N 1
ATOM 1701 C CA . ILE A 1 198 ? 9.544 11.597 0.100 1.00 84.31 198 ILE A CA 1
ATOM 1702 C C . ILE A 1 198 ? 8.632 11.522 -1.122 1.00 84.31 198 ILE A C 1
ATOM 1704 O O . ILE A 1 198 ? 8.968 10.877 -2.114 1.00 84.31 198 ILE A O 1
ATOM 1708 N N . LYS A 1 199 ? 7.491 12.218 -1.078 1.00 87.50 199 LYS A N 1
ATOM 1709 C CA . LYS A 1 199 ? 6.542 12.249 -2.190 1.00 87.50 199 LYS A CA 1
ATOM 1710 C C . LYS A 1 199 ? 7.158 12.855 -3.449 1.00 87.50 199 LYS A C 1
ATOM 1712 O O . LYS A 1 199 ? 6.950 12.322 -4.532 1.00 87.50 199 LYS A O 1
ATOM 1717 N N . ARG A 1 200 ? 7.935 13.934 -3.314 1.00 89.19 200 ARG A N 1
ATOM 1718 C CA . ARG A 1 200 ? 8.651 14.532 -4.446 1.00 89.19 200 ARG A CA 1
ATOM 1719 C C . ARG A 1 200 ? 9.614 13.523 -5.077 1.00 89.19 200 ARG A C 1
ATOM 1721 O O . ARG A 1 200 ? 9.489 13.257 -6.263 1.00 89.19 200 ARG A O 1
ATOM 1728 N N . LYS A 1 201 ? 10.474 12.879 -4.275 1.00 87.19 201 LYS A N 1
ATOM 1729 C CA . LYS A 1 201 ? 11.403 11.841 -4.766 1.00 87.19 201 LYS A CA 1
ATOM 1730 C C . LYS A 1 201 ? 10.665 10.691 -5.466 1.00 87.19 201 LYS A C 1
ATOM 1732 O O . LYS A 1 201 ? 11.091 10.241 -6.524 1.00 87.19 201 LYS A O 1
ATOM 1737 N N . LEU A 1 202 ? 9.548 10.229 -4.896 1.00 88.00 202 LEU A N 1
ATOM 1738 C CA . LEU A 1 202 ? 8.710 9.185 -5.495 1.00 88.00 202 LEU A CA 1
ATOM 1739 C C . LEU A 1 202 ? 8.121 9.603 -6.841 1.00 88.00 202 LEU A C 1
ATOM 1741 O O . LEU A 1 202 ? 8.141 8.801 -7.770 1.00 88.00 202 LEU A O 1
ATOM 1745 N N . ASN A 1 203 ? 7.608 10.829 -6.945 1.00 90.44 203 ASN A N 1
ATOM 1746 C CA . ASN A 1 203 ? 7.070 11.354 -8.196 1.00 90.44 203 ASN A CA 1
ATOM 1747 C C . ASN A 1 203 ? 8.158 11.444 -9.268 1.00 90.44 203 ASN A C 1
ATOM 1749 O O . ASN A 1 203 ? 7.945 10.926 -10.358 1.00 90.44 203 ASN A O 1
ATOM 1753 N N . ASP A 1 204 ? 9.333 11.986 -8.937 1.00 88.00 204 ASP A N 1
ATOM 1754 C CA . ASP A 1 204 ? 10.457 12.079 -9.876 1.00 88.00 204 ASP A CA 1
ATOM 1755 C C . ASP A 1 204 ? 10.855 10.684 -10.392 1.00 88.00 204 ASP A C 1
ATOM 1757 O O . ASP A 1 204 ? 11.145 10.482 -11.571 1.00 88.00 204 ASP A O 1
ATOM 1761 N N . ILE A 1 205 ? 10.867 9.680 -9.512 1.00 86.75 205 ILE A N 1
ATOM 1762 C CA . ILE A 1 205 ? 11.196 8.298 -9.879 1.00 86.75 205 ILE A CA 1
ATOM 1763 C C . ILE A 1 205 ? 10.102 7.674 -10.747 1.00 86.75 205 ILE A C 1
ATOM 1765 O O . ILE A 1 205 ? 10.423 7.025 -11.742 1.00 86.75 205 ILE A O 1
ATOM 1769 N N . LEU A 1 206 ? 8.830 7.859 -10.394 1.00 89.19 206 LEU A N 1
ATOM 1770 C CA . LEU A 1 206 ? 7.700 7.360 -11.178 1.00 89.19 206 LEU A CA 1
ATOM 1771 C C . LEU A 1 206 ? 7.685 7.965 -12.578 1.00 89.19 206 LEU A C 1
ATOM 1773 O O . LEU A 1 206 ? 7.581 7.219 -13.549 1.00 89.19 206 LEU A O 1
ATOM 1777 N N . GLU A 1 207 ? 7.860 9.279 -12.682 1.00 88.06 207 GLU A N 1
ATOM 1778 C CA . GLU A 1 207 ? 7.965 10.004 -13.945 1.00 88.06 207 GLU A CA 1
ATOM 1779 C C . GLU A 1 207 ? 9.090 9.401 -14.798 1.00 88.06 207 GLU A C 1
ATOM 1781 O O . GLU A 1 207 ? 8.845 8.828 -15.860 1.00 88.06 207 GLU A O 1
ATOM 1786 N N . ASN A 1 208 ? 10.312 9.339 -14.261 1.00 84.25 208 ASN A N 1
ATOM 1787 C CA . ASN A 1 208 ? 11.448 8.735 -14.961 1.00 84.25 208 ASN A CA 1
ATOM 1788 C C . ASN A 1 208 ? 11.179 7.295 -15.437 1.00 84.25 208 ASN A C 1
ATOM 1790 O O . ASN A 1 208 ? 11.578 6.933 -16.544 1.00 84.25 208 ASN A O 1
ATOM 1794 N N . LYS A 1 209 ? 10.510 6.469 -14.620 1.00 85.00 209 LYS A N 1
ATOM 1795 C CA . LYS A 1 209 ? 10.246 5.060 -14.942 1.00 85.00 209 LYS A CA 1
ATOM 1796 C C . LYS A 1 209 ? 9.078 4.855 -15.911 1.00 85.00 209 LYS A C 1
ATOM 1798 O O . LYS A 1 209 ? 8.988 3.757 -16.461 1.00 85.00 209 LYS A O 1
ATOM 1803 N N . THR A 1 210 ? 8.208 5.850 -16.115 1.00 87.88 210 THR A N 1
ATOM 1804 C CA . THR A 1 210 ? 6.939 5.702 -16.858 1.00 87.88 210 THR A CA 1
ATOM 1805 C C . THR A 1 210 ? 6.724 6.708 -17.992 1.00 87.88 210 THR A C 1
ATOM 1807 O O . THR A 1 210 ? 5.723 6.596 -18.698 1.00 87.88 210 THR A O 1
ATOM 1810 N N . ASN A 1 211 ? 7.650 7.645 -18.217 1.00 83.81 211 ASN A N 1
ATOM 1811 C CA . ASN A 1 211 ? 7.507 8.743 -19.185 1.00 83.81 211 ASN A CA 1
ATOM 1812 C C . ASN A 1 211 ? 7.228 8.342 -20.640 1.00 83.81 211 ASN A C 1
ATOM 1814 O O . ASN A 1 211 ? 6.700 9.153 -21.394 1.00 83.81 211 ASN A O 1
ATOM 1818 N N . TYR A 1 212 ? 7.570 7.120 -21.047 1.00 83.12 212 TYR A N 1
ATOM 1819 C CA . TYR A 1 212 ? 7.319 6.608 -22.398 1.00 83.12 212 TYR A CA 1
ATOM 1820 C C . TYR A 1 212 ? 6.237 5.527 -22.426 1.00 83.12 212 TYR A C 1
ATOM 1822 O O . TYR A 1 212 ? 5.965 4.959 -23.482 1.00 83.12 212 TYR A O 1
ATOM 1830 N N . LEU A 1 213 ? 5.612 5.243 -21.281 1.00 88.12 213 LEU A N 1
ATOM 1831 C CA . LEU A 1 213 ? 4.428 4.405 -21.230 1.00 88.12 213 LEU A CA 1
ATOM 1832 C C . LEU A 1 213 ? 3.211 5.199 -21.699 1.00 88.12 213 LEU A C 1
ATOM 1834 O O . LEU A 1 213 ? 3.044 6.383 -21.408 1.00 88.12 213 LEU A O 1
ATOM 1838 N N . SER A 1 214 ? 2.315 4.505 -22.378 1.00 86.38 214 SER A N 1
ATOM 1839 C CA . SER A 1 214 ? 1.002 4.978 -22.756 1.00 86.38 214 SER A CA 1
ATOM 1840 C C . SER A 1 214 ? 0.184 5.368 -21.526 1.00 86.38 214 SER A C 1
ATOM 1842 O O . SER A 1 214 ? 0.287 4.791 -20.437 1.00 86.38 214 SER A O 1
ATOM 1844 N N . SER A 1 215 ? -0.728 6.318 -21.725 1.00 87.94 215 SER A N 1
ATOM 1845 C CA . SER A 1 215 ? -1.680 6.730 -20.690 1.00 87.94 215 SER A CA 1
ATOM 1846 C C . SER A 1 215 ? -2.541 5.564 -20.186 1.00 87.94 215 SER A C 1
ATOM 1848 O O . SER A 1 215 ? -2.976 5.569 -19.035 1.00 87.94 215 SER A O 1
ATOM 1850 N N . LEU A 1 216 ? -2.763 4.542 -21.020 1.00 86.44 216 LEU A N 1
ATOM 1851 C CA . LEU A 1 216 ? -3.460 3.317 -20.639 1.00 86.44 216 LEU A CA 1
ATOM 1852 C C . LEU A 1 216 ? -2.665 2.514 -19.600 1.00 86.44 216 LEU A C 1
ATOM 1854 O O . LEU A 1 216 ? -3.234 2.126 -18.580 1.00 86.44 216 LEU A O 1
ATOM 1858 N N . MET A 1 217 ? -1.367 2.290 -19.831 1.00 85.88 217 MET A N 1
ATOM 1859 C CA . MET A 1 217 ? -0.480 1.604 -18.882 1.00 85.88 217 MET A CA 1
ATOM 1860 C C . MET A 1 217 ? -0.382 2.366 -17.560 1.00 85.88 217 MET A C 1
ATOM 1862 O O . MET A 1 217 ? -0.524 1.765 -16.491 1.00 85.88 217 MET A O 1
ATOM 1866 N N . GLN A 1 218 ? -0.205 3.687 -17.624 1.00 86.12 218 GLN A N 1
ATOM 1867 C CA . GLN A 1 218 ? -0.126 4.535 -16.434 1.00 86.12 218 GLN A CA 1
ATOM 1868 C C . GLN A 1 218 ? -1.409 4.421 -15.597 1.00 86.12 218 GLN A C 1
ATOM 1870 O O . GLN A 1 218 ? -1.348 3.963 -14.452 1.00 86.12 218 GLN A O 1
ATOM 1875 N N . LYS A 1 219 ? -2.582 4.668 -16.202 1.00 86.31 219 LYS A N 1
ATOM 1876 C CA . LYS A 1 219 ? -3.893 4.527 -15.537 1.00 86.31 219 LYS A CA 1
ATOM 1877 C C . LYS A 1 219 ? -4.122 3.129 -14.973 1.00 86.31 219 LYS A C 1
ATOM 1879 O O . LYS A 1 219 ? -4.683 2.978 -13.890 1.00 86.31 219 LYS A O 1
ATOM 1884 N N . TYR A 1 220 ? -3.702 2.090 -15.696 1.00 86.56 220 TYR A N 1
ATOM 1885 C CA . TYR A 1 220 ? -3.835 0.720 -15.216 1.00 86.56 220 TYR A CA 1
ATOM 1886 C C . TYR A 1 220 ? -3.059 0.524 -13.914 1.00 86.56 220 TYR A C 1
ATOM 1888 O O . TYR A 1 220 ? -3.627 0.062 -12.925 1.00 86.56 220 TYR A O 1
ATOM 1896 N N . THR A 1 221 ? -1.783 0.915 -13.881 1.00 86.88 221 THR A N 1
ATOM 1897 C CA . THR A 1 221 ? -0.972 0.763 -12.668 1.00 86.88 221 THR A CA 1
ATOM 1898 C C . THR A 1 221 ? -1.529 1.583 -11.503 1.00 86.88 221 THR A C 1
ATOM 1900 O O . THR A 1 221 ? -1.621 1.054 -10.399 1.00 86.88 221 THR A O 1
ATOM 1903 N N . GLU A 1 222 ? -2.001 2.808 -11.750 1.00 84.50 222 GLU A N 1
ATOM 1904 C CA . GLU A 1 222 ? -2.634 3.667 -10.741 1.00 84.50 222 GLU A CA 1
ATOM 1905 C C . GLU A 1 222 ? -3.893 3.037 -10.126 1.00 84.50 222 GLU A C 1
ATOM 1907 O O . GLU A 1 222 ? -4.049 3.025 -8.901 1.00 84.50 222 GLU A O 1
ATOM 1912 N N . ASN A 1 223 ? -4.761 2.446 -10.953 1.00 83.50 223 ASN A N 1
ATOM 1913 C CA . ASN A 1 223 ? -6.002 1.813 -10.498 1.00 83.50 223 ASN A CA 1
ATOM 1914 C C . ASN A 1 223 ? -5.746 0.621 -9.560 1.00 83.50 223 ASN A C 1
ATOM 1916 O O . ASN A 1 223 ? -6.483 0.400 -8.595 1.00 83.50 223 ASN A O 1
ATOM 1920 N N . TYR A 1 224 ? -4.688 -0.157 -9.810 1.00 83.69 224 TYR A N 1
ATOM 1921 C CA . TYR A 1 224 ? -4.311 -1.269 -8.929 1.00 83.69 224 TYR A CA 1
ATOM 1922 C C . TYR A 1 224 ? -3.633 -0.806 -7.632 1.00 83.69 224 TYR A C 1
ATOM 1924 O O . TYR A 1 224 ? -3.621 -1.553 -6.647 1.00 83.69 224 TYR A O 1
ATOM 1932 N N . SER A 1 225 ? -3.135 0.428 -7.593 1.00 84.62 225 SER A N 1
ATOM 1933 C CA . SER A 1 225 ? -2.473 1.015 -6.429 1.00 84.62 225 SER A CA 1
ATOM 1934 C C . SER A 1 225 ? -3.431 1.646 -5.414 1.00 84.62 225 SER A C 1
ATOM 1936 O O . SER A 1 225 ? -3.096 1.704 -4.229 1.00 84.62 225 SER A O 1
ATOM 1938 N N . GLU A 1 226 ? -4.650 2.038 -5.806 1.00 81.62 226 GLU A N 1
ATOM 1939 C CA . GLU A 1 226 ? -5.567 2.837 -4.970 1.00 81.62 226 GLU A CA 1
ATOM 1940 C C . GLU A 1 226 ? -6.630 2.026 -4.186 1.00 81.62 226 GLU A C 1
ATOM 1942 O O . GLU A 1 226 ? -7.151 1.004 -4.649 1.00 81.62 226 GLU A O 1
ATOM 1947 N N . LEU A 1 227 ? -6.897 2.386 -2.928 1.00 72.69 227 LEU A N 1
ATOM 1948 C CA . LEU A 1 227 ? -7.828 1.662 -2.055 1.00 72.69 227 LEU A CA 1
ATOM 1949 C C . LEU A 1 227 ? -9.286 1.865 -2.502 1.00 72.69 227 LEU A C 1
ATOM 1951 O O . LEU A 1 227 ? -9.644 2.906 -3.025 1.00 72.69 227 LEU A O 1
ATOM 1955 N N . HIS A 1 228 ? -10.160 0.899 -2.201 1.00 64.50 228 HIS A N 1
ATOM 1956 C CA . HIS A 1 228 ? -11.595 0.865 -2.572 1.00 64.50 228 HIS A CA 1
ATOM 1957 C C . HIS A 1 228 ? -12.449 2.088 -2.322 1.00 64.50 228 HIS A C 1
ATOM 1959 O O . HIS A 1 228 ? -13.551 2.160 -2.849 1.00 64.50 228 HIS A O 1
ATOM 1965 N N . LEU A 1 229 ? -11.997 2.978 -1.456 1.00 51.53 229 LEU A N 1
ATOM 1966 C CA . LEU A 1 229 ? -12.716 4.216 -1.212 1.00 51.53 229 LEU A CA 1
ATOM 1967 C C . LEU A 1 229 ? -12.590 5.177 -2.397 1.00 51.53 229 LEU A C 1
ATOM 1969 O O . LEU A 1 229 ? -13.353 6.128 -2.461 1.00 51.53 229 LEU A O 1
ATOM 1973 N N . PHE A 1 230 ? -11.652 4.915 -3.315 1.00 48.88 230 PHE A N 1
ATOM 1974 C CA . PHE A 1 230 ? -11.292 5.750 -4.457 1.00 48.88 230 PHE A CA 1
ATOM 1975 C C . PHE A 1 230 ? -11.050 4.869 -5.705 1.00 48.88 230 PHE A C 1
ATOM 1977 O O . PHE A 1 230 ? -9.984 4.897 -6.308 1.00 48.88 230 PHE A O 1
ATOM 1984 N N . ASP A 1 231 ? -12.030 4.023 -6.043 1.00 44.53 231 ASP A N 1
ATOM 1985 C CA . ASP A 1 231 ? -12.153 3.317 -7.337 1.00 44.53 231 ASP A CA 1
ATOM 1986 C C . ASP A 1 231 ? -11.143 2.192 -7.701 1.00 44.53 231 ASP A C 1
ATOM 1988 O O . ASP A 1 231 ? -11.148 1.704 -8.830 1.00 44.53 231 ASP A O 1
ATOM 1992 N N . GLY A 1 232 ? -10.330 1.674 -6.766 1.00 52.16 232 GLY A N 1
ATOM 1993 C CA . GLY A 1 232 ? -9.465 0.488 -7.008 1.00 52.16 232 GLY A CA 1
ATOM 1994 C C . GLY A 1 232 ? -10.091 -0.899 -6.708 1.00 52.16 232 GLY A C 1
ATOM 1995 O O . GLY A 1 232 ? -11.265 -0.976 -6.359 1.00 52.16 232 GLY A O 1
ATOM 1996 N N . TYR A 1 233 ? -9.314 -2.008 -6.819 1.00 52.25 233 TYR A N 1
ATOM 1997 C CA . TYR A 1 233 ? -9.741 -3.452 -6.794 1.00 52.25 233 TYR A CA 1
ATOM 1998 C C . TYR A 1 233 ? -9.558 -4.265 -5.464 1.00 52.25 233 TYR A C 1
ATOM 2000 O O . TYR A 1 233 ? -8.528 -4.126 -4.788 1.00 52.25 233 TYR A O 1
ATOM 2008 N N . GLN A 1 234 ? -10.557 -5.122 -5.080 1.00 59.34 234 GLN A N 1
ATOM 2009 C CA . GLN A 1 234 ? -10.737 -5.738 -3.718 1.00 59.34 234 GLN A CA 1
ATOM 2010 C C . GLN A 1 234 ? -9.892 -6.994 -3.538 1.00 59.34 234 GLN A C 1
ATOM 2012 O O . GLN A 1 234 ? -10.393 -8.114 -3.635 1.00 59.34 234 GLN A O 1
ATOM 2017 N N . ILE A 1 235 ? -8.623 -6.794 -3.172 1.00 62.00 235 ILE A N 1
ATOM 2018 C CA . ILE A 1 235 ? -7.647 -7.873 -2.923 1.00 62.00 235 ILE A CA 1
ATOM 2019 C C . ILE A 1 235 ? -8.054 -8.790 -1.752 1.00 62.00 235 ILE A C 1
ATOM 2021 O O . ILE A 1 235 ? -7.670 -9.952 -1.728 1.00 62.00 235 ILE A O 1
ATOM 2025 N N . LEU A 1 236 ? -8.856 -8.299 -0.796 1.00 54.16 236 LEU A N 1
ATOM 2026 C CA . LEU A 1 236 ? -9.227 -9.028 0.432 1.00 54.16 236 LEU A CA 1
ATOM 2027 C C . LEU A 1 236 ? -10.273 -10.139 0.232 1.00 54.16 236 LEU A C 1
ATOM 2029 O O . LEU A 1 236 ? -10.608 -10.831 1.188 1.00 54.16 236 LEU A O 1
ATOM 2033 N N . SER A 1 237 ? -10.836 -10.297 -0.967 1.00 52.94 237 SER A N 1
ATOM 2034 C CA . SER A 1 237 ? -11.757 -11.404 -1.247 1.00 52.94 237 SER A CA 1
ATOM 2035 C C . SER A 1 237 ? -10.981 -12.605 -1.793 1.00 52.94 237 SER A C 1
ATOM 2037 O O . SER A 1 237 ? -10.104 -12.423 -2.634 1.00 52.94 237 SER A O 1
ATOM 2039 N N . LYS A 1 238 ? -11.331 -13.831 -1.370 1.00 49.59 238 LYS A N 1
ATOM 2040 C CA . LYS A 1 238 ? -10.719 -15.084 -1.870 1.00 49.59 238 LYS A CA 1
ATOM 2041 C C . LYS A 1 238 ? -10.719 -15.149 -3.408 1.00 49.59 238 LYS A C 1
ATOM 2043 O O . LYS A 1 238 ? -9.743 -15.550 -4.019 1.00 49.59 238 LYS A O 1
ATOM 2048 N N . ILE A 1 239 ? -11.787 -14.635 -4.022 1.00 47.31 239 ILE A N 1
ATOM 2049 C CA . ILE A 1 239 ? -11.972 -14.530 -5.478 1.00 47.31 239 ILE A CA 1
ATOM 2050 C C . ILE A 1 239 ? -11.128 -13.393 -6.094 1.00 47.31 239 ILE A C 1
ATOM 2052 O O . ILE A 1 239 ? -10.640 -13.510 -7.216 1.00 47.31 239 ILE A O 1
ATOM 2056 N N . GLY A 1 240 ? -10.939 -12.279 -5.383 1.00 53.69 240 GLY A N 1
ATOM 2057 C CA . GLY A 1 240 ? -10.083 -11.172 -5.819 1.00 53.69 240 GLY A CA 1
ATOM 2058 C C . GLY A 1 240 ? -8.593 -11.520 -5.797 1.00 53.69 240 GLY A C 1
ATOM 2059 O O . GLY A 1 240 ? -7.857 -11.044 -6.658 1.00 53.69 240 GLY A O 1
ATOM 2060 N N . GLY A 1 241 ? -8.173 -12.385 -4.867 1.00 57.81 241 GLY A N 1
ATOM 2061 C CA . GLY A 1 241 ? -6.787 -12.832 -4.707 1.00 57.81 241 GLY A CA 1
ATOM 2062 C C . GLY A 1 241 ? -6.207 -13.554 -5.927 1.00 57.81 241 GLY A C 1
ATOM 2063 O O . GLY A 1 241 ? -5.052 -13.309 -6.258 1.00 57.81 241 GLY A O 1
ATOM 2064 N N . GLU A 1 242 ? -7.002 -14.369 -6.628 1.00 60.72 242 GLU A N 1
ATOM 2065 C CA . GLU A 1 242 ? -6.572 -15.112 -7.831 1.00 60.72 242 GLU A CA 1
ATOM 2066 C C . GLU A 1 242 ? -6.859 -14.354 -9.142 1.00 60.72 242 GLU A C 1
ATOM 2068 O O . GLU A 1 242 ? -6.129 -14.479 -10.124 1.00 60.72 242 GLU A O 1
ATOM 2073 N N . ARG A 1 243 ? -7.899 -13.507 -9.180 1.00 70.38 243 ARG A N 1
ATOM 2074 C CA . ARG A 1 243 ? -8.261 -12.749 -10.396 1.00 70.38 243 ARG A CA 1
ATOM 2075 C C . ARG A 1 243 ? -7.336 -11.567 -10.677 1.00 70.38 243 ARG A C 1
ATOM 2077 O O . ARG A 1 243 ? -7.162 -11.193 -11.833 1.00 70.38 243 ARG A O 1
ATOM 2084 N N . ILE A 1 244 ? -6.781 -10.938 -9.643 1.00 78.81 244 ILE A N 1
ATOM 2085 C CA . ILE A 1 244 ? -5.947 -9.737 -9.797 1.00 78.81 244 ILE A CA 1
ATOM 2086 C C . ILE A 1 244 ? -4.599 -10.038 -10.477 1.00 78.81 244 ILE A C 1
ATOM 2088 O O . ILE A 1 244 ? -4.283 -9.331 -11.435 1.00 78.81 244 ILE A O 1
ATOM 2092 N N . PRO A 1 245 ? -3.831 -11.069 -10.075 1.00 79.62 245 PRO A N 1
ATOM 2093 C CA . PRO A 1 245 ? -2.556 -11.387 -10.706 1.00 79.62 245 PRO A CA 1
ATOM 2094 C C . PRO A 1 245 ? -2.738 -11.800 -12.165 1.00 79.62 245 PRO A C 1
ATOM 2096 O O . PRO A 1 245 ? -2.002 -11.316 -13.016 1.00 79.62 245 PRO A O 1
ATOM 2099 N N . ASN A 1 246 ? -3.773 -12.592 -12.470 1.00 81.69 246 ASN A N 1
ATOM 2100 C CA . ASN A 1 246 ? -4.111 -12.980 -13.842 1.00 81.69 246 ASN A CA 1
ATOM 2101 C C . ASN A 1 246 ? -4.373 -11.771 -14.741 1.00 81.69 246 ASN A C 1
ATOM 2103 O O . ASN A 1 246 ? -3.751 -11.646 -15.791 1.00 81.69 246 ASN A O 1
ATOM 2107 N N . LYS A 1 247 ? -5.190 -10.813 -14.287 1.00 85.44 247 LYS A N 1
ATOM 2108 C CA . LYS A 1 247 ? -5.420 -9.570 -15.038 1.00 85.44 247 LYS A CA 1
ATOM 2109 C C . LYS A 1 247 ? -4.131 -8.784 -15.276 1.00 85.44 247 LYS A C 1
ATOM 2111 O O . LYS A 1 247 ? -3.928 -8.256 -16.363 1.00 85.44 247 LYS A O 1
ATOM 2116 N N . ILE A 1 248 ? -3.249 -8.707 -14.275 1.00 87.50 248 ILE A N 1
ATOM 2117 C CA . ILE A 1 248 ? -1.946 -8.037 -14.414 1.00 87.50 248 ILE A CA 1
ATOM 2118 C C . ILE A 1 248 ? -1.059 -8.771 -15.424 1.00 87.50 248 ILE A C 1
ATOM 2120 O O . ILE A 1 248 ? -0.442 -8.112 -16.256 1.00 87.50 248 ILE A O 1
ATOM 2124 N N . ILE A 1 249 ? -1.013 -10.105 -15.385 1.00 88.94 249 ILE A N 1
ATOM 2125 C CA . ILE A 1 249 ? -0.261 -10.926 -16.342 1.00 88.94 249 ILE A CA 1
ATOM 2126 C C . ILE A 1 249 ? -0.786 -10.702 -17.764 1.00 88.94 249 ILE A C 1
ATOM 2128 O O . ILE A 1 249 ? -0.001 -10.404 -18.662 1.00 88.94 249 ILE A O 1
ATOM 2132 N N . GLU A 1 250 ? -2.098 -10.820 -17.971 1.00 89.69 250 GLU A N 1
ATOM 2133 C CA . GLU A 1 250 ? -2.751 -10.608 -19.267 1.00 89.69 250 GLU A CA 1
ATOM 2134 C C . GLU A 1 250 ? -2.449 -9.213 -19.817 1.00 89.69 250 GLU A C 1
ATOM 2136 O O . GLU A 1 250 ? -2.028 -9.066 -20.966 1.00 89.69 250 GLU A O 1
ATOM 2141 N N . PHE A 1 251 ? -2.599 -8.190 -18.976 1.00 90.81 251 PHE A N 1
ATOM 2142 C CA . PHE A 1 251 ? -2.333 -6.811 -19.352 1.00 90.81 251 PHE A CA 1
ATOM 2143 C C . PHE A 1 251 ? -0.856 -6.575 -19.688 1.00 90.81 251 PHE A C 1
ATOM 2145 O O . PHE A 1 251 ? -0.549 -5.967 -20.712 1.00 90.81 251 PHE A O 1
ATOM 2152 N N . ALA A 1 252 ? 0.069 -7.091 -18.878 1.00 92.06 252 ALA A N 1
ATOM 2153 C CA . ALA A 1 252 ? 1.497 -6.975 -19.146 1.00 92.06 252 ALA A CA 1
ATOM 2154 C C . ALA A 1 252 ? 1.887 -7.700 -20.443 1.00 92.06 252 ALA A C 1
ATOM 2156 O O . ALA A 1 252 ? 2.661 -7.167 -21.232 1.00 92.06 252 ALA A O 1
ATOM 2157 N N . ASN A 1 253 ? 1.337 -8.892 -20.699 1.00 92.19 253 ASN A N 1
ATOM 2158 C CA . ASN A 1 253 ? 1.583 -9.632 -21.938 1.00 92.19 253 ASN A CA 1
ATOM 2159 C C . ASN A 1 253 ? 1.074 -8.872 -23.167 1.00 92.19 253 ASN A C 1
ATOM 2161 O O . ASN A 1 253 ? 1.777 -8.812 -24.172 1.00 92.19 253 ASN A O 1
ATOM 2165 N N . LYS A 1 254 ? -0.112 -8.259 -23.074 1.00 94.31 254 LYS A N 1
ATOM 2166 C CA . LYS A 1 254 ? -0.692 -7.463 -24.162 1.00 94.31 254 LYS A CA 1
ATOM 2167 C C . LYS A 1 254 ? 0.159 -6.240 -24.519 1.00 94.31 254 LYS A C 1
ATOM 2169 O O . LYS A 1 254 ? 0.206 -5.865 -25.683 1.00 94.31 254 LYS A O 1
ATOM 2174 N N . ASN A 1 255 ? 0.840 -5.645 -23.541 1.00 93.00 255 ASN A N 1
ATOM 2175 C CA . ASN A 1 255 ? 1.641 -4.427 -23.716 1.00 93.00 255 ASN A CA 1
ATOM 2176 C C . ASN A 1 255 ? 3.156 -4.695 -23.625 1.00 93.00 255 ASN A C 1
ATOM 2178 O O . ASN A 1 255 ? 3.939 -3.808 -23.285 1.00 93.00 255 ASN A O 1
ATOM 2182 N N . LYS A 1 256 ? 3.588 -5.934 -23.891 1.00 93.94 256 LYS A N 1
ATOM 2183 C CA . LYS A 1 256 ? 4.967 -6.385 -23.660 1.00 93.94 256 LYS A CA 1
ATOM 2184 C C . LYS A 1 256 ? 6.011 -5.525 -24.379 1.00 93.94 256 LYS A C 1
ATOM 2186 O O . LYS A 1 256 ? 7.008 -5.165 -23.763 1.00 93.94 256 LYS A O 1
ATOM 2191 N N . GLU A 1 257 ? 5.797 -5.211 -25.653 1.00 92.56 257 GLU A N 1
ATOM 2192 C CA . GLU A 1 257 ? 6.771 -4.473 -26.474 1.00 92.56 257 GLU A CA 1
ATOM 2193 C C . GLU A 1 257 ? 7.022 -3.060 -25.935 1.00 92.56 257 GLU A C 1
ATOM 2195 O O . GLU A 1 257 ? 8.170 -2.638 -25.787 1.00 92.56 257 GLU A O 1
ATOM 2200 N N . GLU A 1 258 ? 5.947 -2.365 -25.562 1.00 92.94 258 GLU A N 1
ATOM 2201 C CA . GLU A 1 258 ? 5.989 -1.038 -24.944 1.00 92.94 258 GLU A CA 1
ATOM 2202 C C . GLU A 1 258 ? 6.749 -1.072 -23.610 1.00 92.94 258 GLU A C 1
ATOM 2204 O O . GLU A 1 258 ? 7.648 -0.263 -23.366 1.00 92.94 258 GLU A O 1
ATOM 2209 N N . ILE A 1 259 ? 6.446 -2.064 -22.766 1.00 92.94 259 ILE A N 1
ATOM 2210 C CA . ILE A 1 259 ? 7.121 -2.256 -21.480 1.00 92.94 259 ILE 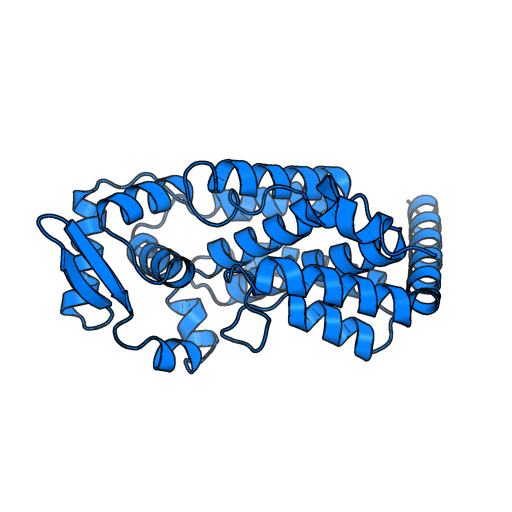A CA 1
ATOM 2211 C C . ILE A 1 259 ? 8.616 -2.517 -21.687 1.00 92.94 259 ILE A C 1
ATOM 2213 O O . ILE A 1 259 ? 9.455 -1.904 -21.028 1.00 92.94 259 ILE A O 1
ATOM 2217 N N . GLU A 1 260 ? 8.976 -3.413 -22.605 1.00 92.81 260 GLU A N 1
ATOM 2218 C CA . GLU A 1 260 ? 10.374 -3.741 -22.886 1.00 92.81 260 GLU A CA 1
ATOM 2219 C C . GLU A 1 260 ? 11.149 -2.541 -23.437 1.00 92.81 260 GLU A C 1
ATOM 2221 O O . GLU A 1 260 ? 12.326 -2.362 -23.106 1.00 92.81 260 GLU A O 1
ATOM 2226 N N . TYR A 1 261 ? 10.499 -1.695 -24.237 1.00 92.25 261 TYR A N 1
ATOM 2227 C CA . TYR A 1 261 ? 11.075 -0.440 -24.702 1.00 92.25 261 TYR A CA 1
ATOM 2228 C C . TYR A 1 261 ? 11.362 0.519 -23.537 1.00 92.25 261 TYR A C 1
ATOM 2230 O O . TYR A 1 261 ? 12.507 0.955 -23.377 1.00 92.25 261 TYR A O 1
ATOM 2238 N N . GLN A 1 262 ? 10.381 0.765 -22.661 1.00 91.75 262 GLN A N 1
ATOM 2239 C CA . GLN A 1 262 ? 10.567 1.590 -21.461 1.00 91.75 262 GLN A CA 1
ATOM 2240 C C . GLN A 1 262 ? 11.686 1.041 -20.562 1.00 91.75 262 GLN A C 1
ATOM 2242 O O . GLN A 1 262 ? 12.525 1.797 -20.071 1.00 91.75 262 GLN A O 1
ATOM 2247 N N . MET A 1 263 ? 11.755 -0.278 -20.370 1.00 91.81 263 MET A N 1
ATOM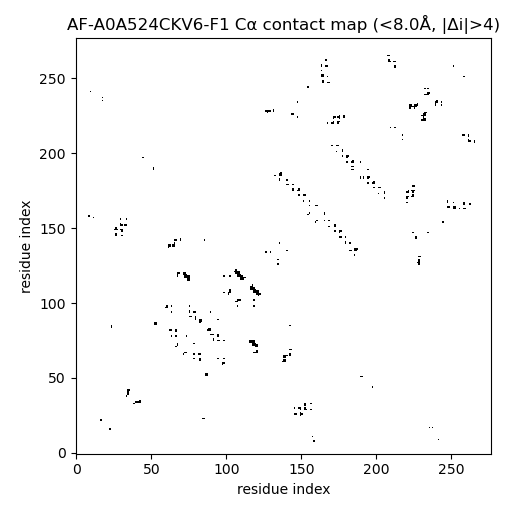 2248 C CA . MET A 1 263 ? 12.813 -0.912 -19.576 1.00 91.81 263 MET A CA 1
ATOM 2249 C C . MET A 1 263 ? 14.209 -0.673 -20.166 1.00 91.81 263 MET A C 1
ATOM 2251 O O . MET A 1 263 ? 15.153 -0.401 -19.419 1.00 91.81 263 MET A O 1
ATOM 2255 N N . LYS A 1 264 ? 14.355 -0.751 -21.496 1.00 91.81 264 LYS A N 1
ATOM 2256 C CA . LYS A 1 264 ? 15.622 -0.448 -22.184 1.00 91.81 264 LYS A CA 1
ATOM 2257 C C . LYS A 1 264 ? 16.014 1.019 -22.012 1.00 91.81 264 LYS A C 1
ATOM 2259 O O . LYS A 1 264 ? 17.190 1.298 -21.780 1.00 91.81 264 LYS A O 1
ATOM 2264 N N . LEU A 1 265 ? 15.055 1.940 -22.105 1.00 89.12 265 LEU A N 1
ATOM 2265 C CA . LEU A 1 265 ? 15.299 3.366 -21.882 1.00 89.12 265 LEU A CA 1
ATOM 2266 C C . LEU A 1 265 ? 15.735 3.652 -20.445 1.00 89.12 265 LEU A C 1
ATOM 2268 O O . LEU A 1 265 ? 16.757 4.305 -20.254 1.00 89.12 265 LEU A O 1
ATOM 2272 N N . ASN A 1 266 ? 15.033 3.097 -19.454 1.00 87.94 266 ASN A N 1
ATOM 2273 C CA . ASN A 1 266 ? 15.387 3.252 -18.041 1.00 87.94 266 ASN A CA 1
ATOM 2274 C C . ASN A 1 266 ? 16.835 2.820 -17.785 1.00 87.94 266 ASN A C 1
ATOM 2276 O O . ASN A 1 266 ? 17.604 3.564 -17.185 1.00 87.94 266 ASN A O 1
ATOM 2280 N N . LYS A 1 267 ? 17.239 1.666 -18.335 1.00 87.69 267 LYS A N 1
ATOM 2281 C CA . LYS A 1 267 ? 18.614 1.175 -18.207 1.00 87.69 267 LYS A CA 1
ATOM 2282 C C . LYS A 1 267 ? 19.638 2.150 -18.802 1.00 87.69 267 LYS A C 1
ATOM 2284 O O . LYS A 1 267 ? 20.641 2.439 -18.160 1.00 87.69 267 LYS A O 1
ATOM 2289 N N . LYS A 1 268 ? 19.380 2.681 -20.002 1.00 86.88 268 LYS A N 1
ATOM 2290 C CA . LYS A 1 268 ? 20.267 3.668 -20.642 1.00 86.88 268 LYS A CA 1
ATOM 2291 C C . LYS A 1 268 ? 20.374 4.960 -19.827 1.00 86.88 268 LYS A C 1
ATOM 2293 O O . LYS A 1 268 ? 21.463 5.508 -19.701 1.00 86.88 268 LYS A O 1
ATOM 2298 N N . ILE A 1 269 ? 19.261 5.442 -19.274 1.00 83.81 269 ILE A N 1
ATOM 2299 C CA . ILE A 1 269 ? 19.238 6.645 -18.430 1.00 83.81 269 ILE A CA 1
ATOM 2300 C C . ILE A 1 269 ? 20.084 6.427 -17.170 1.00 83.81 269 ILE A C 1
ATOM 2302 O O . ILE A 1 269 ? 20.894 7.288 -16.825 1.00 83.81 269 ILE A O 1
ATOM 2306 N N . ASP A 1 270 ? 19.945 5.274 -16.518 1.00 82.75 270 ASP A N 1
ATOM 2307 C CA . ASP A 1 270 ? 20.729 4.934 -15.328 1.00 82.75 270 ASP A CA 1
ATOM 2308 C C . ASP A 1 270 ? 22.228 4.808 -15.649 1.00 82.75 270 ASP A C 1
ATOM 2310 O O . ASP A 1 270 ? 23.066 5.328 -14.912 1.00 82.75 270 ASP A O 1
ATOM 2314 N N . GLU A 1 271 ? 22.581 4.194 -16.784 1.00 86.88 271 GLU A N 1
ATOM 2315 C CA . GLU A 1 271 ? 23.965 4.116 -17.274 1.00 86.88 271 GLU A CA 1
ATOM 2316 C C . GLU A 1 271 ? 24.576 5.506 -17.516 1.00 86.88 271 GLU A C 1
ATOM 2318 O O . GLU A 1 271 ? 25.738 5.729 -17.181 1.00 86.88 271 GLU A O 1
ATOM 2323 N N . ILE A 1 272 ? 23.808 6.453 -18.064 1.00 84.56 272 ILE A N 1
ATOM 2324 C CA . ILE A 1 272 ? 24.262 7.836 -18.272 1.00 84.56 272 ILE A CA 1
ATOM 2325 C C . ILE A 1 272 ? 24.446 8.550 -16.929 1.00 84.56 272 ILE A C 1
ATOM 2327 O O . ILE A 1 272 ? 25.489 9.156 -16.693 1.00 84.56 272 ILE A O 1
ATOM 2331 N N . ARG A 1 273 ? 23.470 8.451 -16.020 1.00 79.69 273 ARG A N 1
ATOM 2332 C CA . ARG A 1 273 ? 23.533 9.091 -14.694 1.00 79.69 273 ARG A CA 1
ATOM 2333 C C . ARG A 1 273 ? 24.727 8.611 -13.873 1.00 79.69 273 ARG A C 1
ATOM 2335 O O . ARG A 1 273 ? 25.348 9.419 -13.193 1.00 79.69 273 ARG A O 1
ATOM 2342 N N . ASN A 1 274 ? 25.059 7.326 -13.960 1.00 76.81 274 ASN A N 1
ATOM 2343 C CA . ASN A 1 274 ? 26.200 6.748 -13.251 1.00 76.81 274 ASN A CA 1
ATOM 2344 C C . ASN A 1 274 ? 27.559 7.136 -13.850 1.00 76.81 274 ASN A C 1
ATOM 2346 O O . ASN A 1 274 ? 28.560 6.980 -13.170 1.00 76.81 274 ASN A O 1
ATOM 2350 N N . LYS A 1 275 ? 27.609 7.628 -15.094 1.00 79.12 275 LYS A N 1
ATOM 2351 C CA . LYS A 1 275 ? 28.841 8.152 -15.713 1.00 79.12 275 LYS A CA 1
ATOM 2352 C C . LYS A 1 275 ? 29.095 9.629 -15.408 1.00 79.12 275 LYS A C 1
ATOM 2354 O O . LYS A 1 275 ? 30.206 10.100 -15.612 1.00 79.12 275 LYS A O 1
ATOM 2359 N N . ILE A 1 276 ? 28.053 10.361 -15.014 1.00 75.12 276 ILE A N 1
ATOM 2360 C CA . ILE A 1 276 ? 28.113 11.799 -14.704 1.00 75.12 276 ILE A CA 1
ATOM 2361 C C . ILE A 1 276 ? 28.408 12.036 -13.209 1.00 75.12 276 ILE A C 1
ATOM 2363 O O . ILE A 1 276 ? 28.826 13.130 -12.837 1.00 75.12 276 ILE A O 1
ATOM 2367 N N . LYS A 1 277 ? 28.183 11.027 -12.360 1.00 53.91 277 LYS A N 1
ATOM 2368 C CA . LYS A 1 277 ? 28.566 11.017 -10.941 1.00 53.91 277 LYS A CA 1
ATOM 2369 C C . LYS A 1 277 ? 30.009 10.572 -10.763 1.00 53.91 277 LYS A C 1
ATOM 2371 O O . LYS A 1 277 ? 30.635 11.101 -9.822 1.00 53.91 277 LYS A O 1
#

pLDDT: mean 75.13, std 16.11, range [27.77, 94.31]

Radius of gyration: 20.08 Å; Cα contacts (8 Å, |Δi|>4): 259; chains: 1; bounding box: 52×45×56 Å

Sequence (277 aa):
MGNSDIDSIFELNKNDFYTDISLRETIIFYIKEYIKTYEPWISEEWQICINNDKNNRKLSEKRILGLLFLFKKLSTERTVELYNKWFEELSRSTISYYLNGLYKGKVLKKEKDGKKAFFYFNDIARINKANPFWFTKNICPIPRYLYRIAYFARFLYTAKPKKHIEFTLKMIQLNTFNKMFEKCLYCRFSDHKKISEIKRKLNDILENKTNYLSSLMQKYTENYSELHLFDGYQILSKIGGERIPNKIIEFANKNKEEIEYQMKLNKKIDEIRNKIK

Foldseek 3Di:
DDCVLVVVLVVPDLPDQFDDDCNLVLLVVLLVCCCVPPPVVCVVVVVLVQPLQAPDPPCLLQALVLVCLVVQKDWLVRSQVVDVSRHPHDDSVSSVVSQVVCVVVQQWDWDDDPPIIMIGGNDVPCLLVDDLLVSLQRHQNVVVLSSLLSLLSCSCVRSVDDPLLNLLSVLLNLLLVLVNLVSLCSYPSHPNVSSVVVNVVSVVVSCLLPVQPDPVSNVVSNQCNDDSSPRHFDCNDSVSVVVVSVVSVVVSVVCVVSSVVSVVSSVVVVVVVVVVD

Secondary structure (DSSP, 8-state):
--THHHHHHH-S-TTTTTSSS-HHHHHHHHHHHHHHHH-GGGHHHHHHHHHTTSS-GGGHHHHHHHHHHHHSEEEHHHHHHHHHHHSS---HHHHHHHHHHHHHTTSEEEEEETTEEEEEES-HHHHHTS-HHHHHHHS--HHHHHHHHHHHHHHHHHH---HHHHHHHHHHHHHHHHHHHHHHHT-TTS-HHHHHHHHHHHHHHHHHHHTTS-HHHHHHHHHHHS-GGGT---TTSHHHHHHHHHHHHHHHHHTHHHHHHHHHHHHHHHHHHHHH-

Solvent-accessible surface area (backbone atoms only — not comparable to full-atom values): 15519 Å² total; per-residue (Å²): 142,72,75,65,73,58,56,67,58,67,68,72,63,97,64,66,92,84,71,71,89,57,61,61,62,55,31,51,48,27,43,49,53,40,27,68,75,76,41,54,86,48,48,67,60,52,48,45,70,70,56,71,64,80,84,56,86,85,44,55,61,24,44,52,48,24,50,35,65,69,61,48,58,40,36,60,68,57,46,38,57,51,43,41,64,78,51,69,82,64,55,65,68,58,55,45,50,45,55,52,50,38,34,75,69,60,54,26,40,77,49,73,60,88,93,47,52,33,37,27,62,58,56,62,68,59,58,49,70,42,56,68,66,61,46,38,58,56,29,47,60,59,71,58,46,49,50,51,44,15,53,56,30,43,47,53,69,73,53,65,55,60,71,45,40,45,49,50,52,49,49,20,41,54,40,24,52,46,52,46,45,58,46,43,63,60,26,92,76,48,62,54,70,61,45,50,53,51,44,50,54,46,48,56,50,49,46,68,68,43,74,80,55,52,72,65,58,51,53,51,30,47,40,71,28,36,59,70,66,64,81,24,71,66,58,89,38,82,71,33,55,63,51,51,58,52,52,49,45,54,51,27,63,75,43,33,70,60,45,51,51,40,53,53,50,45,53,53,51,52,57,51,54,64,71,76,106